Protein AF-A0A2W5P473-F1 (afdb_monomer)

InterPro domains:
  IPR004089 Methyl-accepting chemotaxis protein (MCP) signalling domain [PF00015] (181-238)
  IPR004089 Methyl-accepting chemotaxis protein (MCP) signalling domain [PS50111] (116-238)
  IPR004090 Chemotaxis methyl-accepting receptor [PR00260] (140-169)
  IPR004090 Chemotaxis methyl-accepting receptor [PR00260] (217-238)

Radius of gyration: 78.52 Å; Cα contacts (8 Å, |Δi|>4): 50; chains: 1; bounding box: 141×40×212 Å

Mean predicted aligned error: 13.11 Å

Solvent-accessible surface area (backbone atoms only — not comparable to full-atom values): 12765 Å² total; per-residue (Å²): 108,69,66,59,52,50,51,46,52,46,24,60,76,76,36,72,91,48,63,67,36,58,54,51,47,49,53,51,41,53,57,30,55,77,65,71,47,53,69,68,60,56,48,50,52,50,54,52,53,48,54,53,51,50,53,52,51,62,72,76,44,62,93,83,43,86,59,49,66,58,53,52,52,50,52,53,53,51,51,52,50,52,48,52,51,48,51,53,54,45,49,52,54,52,53,50,52,54,47,55,52,49,52,49,50,52,50,54,49,51,55,51,49,52,53,52,52,51,51,53,50,53,51,52,52,51,52,51,52,51,52,53,51,50,52,52,51,52,53,52,49,53,55,51,51,52,52,50,52,53,50,50,53,53,50,55,50,53,52,50,52,50,51,52,50,51,55,51,51,52,51,53,51,53,51,51,49,54,50,50,52,52,50,51,52,51,52,53,51,50,51,50,52,51,51,52,50,52,53,52,53,49,53,50,51,54,51,50,52,51,49,50,52,50,53,49,50,49,50,51,50,50,50,51,47,51,51,50,50,50,53,51,54,54,59,73,75,104

pLDDT: mean 93.17, std 6.76, range [51.75, 98.06]

Structure (mmCIF, N/CA/C/O backbone):
data_AF-A0A2W5P473-F1
#
_entry.id   AF-A0A2W5P473-F1
#
loop_
_atom_site.group_PDB
_atom_site.id
_atom_site.type_symbol
_atom_site.label_atom_id
_atom_site.label_alt_id
_atom_site.label_comp_id
_atom_site.label_asym_id
_atom_site.label_entity_id
_atom_site.label_seq_id
_atom_site.pdbx_PDB_ins_code
_atom_site.Cartn_x
_atom_site.Cartn_y
_atom_site.Cartn_z
_atom_site.occupancy
_atom_site.B_iso_or_equiv
_atom_site.auth_seq_id
_atom_site.auth_comp_id
_atom_site.auth_asym_id
_atom_site.auth_atom_id
_atom_site.pdbx_PDB_model_num
ATOM 1 N N . MET A 1 1 ? 41.819 -14.587 -42.302 1.00 61.75 1 MET A N 1
ATOM 2 C CA . MET A 1 1 ? 42.101 -13.140 -42.127 1.00 61.75 1 MET A CA 1
ATOM 3 C C . MET A 1 1 ? 42.709 -12.553 -43.395 1.00 61.75 1 MET A C 1
ATOM 5 O O . MET A 1 1 ? 42.075 -11.695 -43.986 1.00 61.75 1 MET A O 1
ATOM 9 N N . ILE A 1 2 ? 43.862 -13.052 -43.861 1.00 77.56 2 ILE A N 1
ATOM 10 C CA . ILE A 1 2 ? 44.524 -12.546 -45.081 1.00 77.56 2 ILE A CA 1
ATOM 11 C C . ILE A 1 2 ? 43.678 -12.779 -46.345 1.00 77.56 2 ILE A C 1
ATOM 13 O O . ILE A 1 2 ? 43.462 -11.839 -47.097 1.00 77.56 2 ILE A O 1
ATOM 17 N N . GLU A 1 3 ? 43.116 -13.977 -46.537 1.00 78.94 3 GLU A N 1
ATOM 18 C CA . GLU A 1 3 ? 42.250 -14.283 -47.696 1.00 78.94 3 GLU A CA 1
ATOM 19 C C . GLU A 1 3 ? 40.983 -13.419 -47.754 1.00 78.94 3 GLU A C 1
ATOM 21 O O . GLU A 1 3 ? 40.579 -12.972 -48.822 1.00 78.94 3 GLU A O 1
ATOM 26 N N . LEU A 1 4 ? 40.386 -13.120 -46.595 1.00 80.88 4 LEU A N 1
ATOM 27 C CA . LEU A 1 4 ? 39.204 -12.261 -46.505 1.00 80.88 4 LEU A CA 1
ATOM 28 C C . LEU A 1 4 ? 39.538 -10.813 -46.898 1.00 80.88 4 LEU A C 1
ATOM 30 O O . LEU A 1 4 ? 38.763 -10.166 -47.594 1.00 80.88 4 LEU A O 1
ATOM 34 N N . GLY A 1 5 ? 40.711 -10.323 -46.480 1.00 83.50 5 GLY A N 1
ATOM 35 C CA . GLY A 1 5 ? 41.227 -9.017 -46.889 1.00 83.50 5 GLY A CA 1
ATOM 36 C C . GLY A 1 5 ? 41.585 -8.966 -48.376 1.00 83.50 5 GLY A C 1
ATOM 37 O O . GLY A 1 5 ? 41.269 -7.986 -49.040 1.00 83.50 5 GLY A O 1
ATOM 38 N N . ALA A 1 6 ? 42.176 -10.031 -48.922 1.00 86.75 6 ALA A N 1
ATOM 39 C CA . ALA A 1 6 ? 42.477 -10.131 -50.349 1.00 86.75 6 ALA A CA 1
ATOM 40 C C . ALA A 1 6 ? 41.197 -10.109 -51.198 1.00 86.75 6 ALA A C 1
ATOM 42 O O . ALA A 1 6 ? 41.098 -9.305 -52.119 1.00 86.75 6 ALA A O 1
ATOM 43 N N . SER A 1 7 ? 40.186 -10.901 -50.826 1.00 89.19 7 SER A N 1
ATOM 44 C CA . SER A 1 7 ? 38.880 -10.905 -51.495 1.00 89.19 7 SER A CA 1
ATOM 45 C C . SER A 1 7 ? 38.154 -9.561 -51.363 1.00 89.19 7 SER A C 1
ATOM 47 O O . SER A 1 7 ? 37.520 -9.100 -52.310 1.00 89.19 7 SER A O 1
ATOM 49 N N . PHE A 1 8 ? 38.268 -8.881 -50.217 1.00 90.06 8 PHE A N 1
ATOM 50 C CA . PHE A 1 8 ? 37.737 -7.526 -50.063 1.00 90.06 8 PHE A CA 1
ATOM 51 C C . PHE A 1 8 ? 38.382 -6.547 -51.049 1.00 90.06 8 PHE A C 1
ATOM 53 O O . PHE A 1 8 ? 37.669 -5.820 -51.735 1.00 90.06 8 PHE A O 1
ATOM 60 N N . LEU A 1 9 ? 39.716 -6.545 -51.143 1.00 90.38 9 LEU A N 1
ATOM 61 C CA . LEU A 1 9 ? 40.460 -5.665 -52.046 1.00 90.38 9 LEU A CA 1
ATOM 62 C C . LEU A 1 9 ? 40.198 -5.998 -53.523 1.00 90.38 9 LEU A C 1
ATOM 64 O O . LEU A 1 9 ? 40.058 -5.089 -54.337 1.00 90.38 9 LEU A O 1
ATOM 68 N N . GLU A 1 10 ? 40.077 -7.279 -53.867 1.00 91.06 10 GLU A N 1
ATOM 69 C CA . GLU A 1 10 ? 39.690 -7.735 -55.204 1.00 91.06 10 GLU A CA 1
ATOM 70 C C . GLU A 1 10 ? 38.303 -7.206 -55.582 1.00 91.06 10 GLU A C 1
ATOM 72 O O . GLU A 1 10 ? 38.144 -6.546 -56.610 1.00 91.06 10 GLU A O 1
ATOM 77 N N . ASN A 1 11 ? 37.315 -7.387 -54.705 1.00 90.81 11 ASN A N 1
ATOM 78 C CA . ASN A 1 11 ? 35.968 -6.872 -54.930 1.00 90.81 11 ASN A CA 1
ATOM 79 C C . ASN A 1 11 ? 35.944 -5.341 -55.025 1.00 90.81 11 ASN A C 1
ATOM 81 O O . ASN A 1 11 ? 35.277 -4.777 -55.893 1.00 90.81 11 ASN A O 1
ATOM 85 N N . ARG A 1 12 ? 36.722 -4.677 -54.166 1.00 90.50 12 ARG A N 1
ATOM 86 C CA . ARG A 1 12 ? 36.864 -3.224 -54.119 1.00 90.50 12 ARG A CA 1
ATOM 87 C C . ARG A 1 12 ? 37.409 -2.646 -55.426 1.00 90.50 12 ARG A C 1
ATOM 89 O O . ARG A 1 12 ? 36.915 -1.616 -55.864 1.00 90.50 12 ARG A O 1
ATOM 96 N N . PHE A 1 13 ? 38.419 -3.262 -56.039 1.00 91.12 13 PHE A N 1
ATOM 97 C CA . PHE A 1 13 ? 39.086 -2.686 -57.215 1.00 91.12 13 PHE A CA 1
ATOM 98 C C . PHE A 1 13 ? 38.632 -3.274 -58.555 1.00 91.12 13 PHE A C 1
ATOM 100 O O . PHE A 1 13 ? 38.707 -2.573 -59.564 1.00 91.12 13 PHE A O 1
ATOM 107 N N . LEU A 1 14 ? 38.161 -4.523 -58.586 1.00 89.88 14 LEU A N 1
ATOM 108 C CA . LEU A 1 14 ? 37.838 -5.243 -59.825 1.00 89.88 14 LEU A CA 1
ATOM 109 C C . LEU A 1 14 ? 36.334 -5.506 -60.007 1.00 89.88 14 LEU A C 1
ATOM 111 O O . LEU A 1 14 ? 35.874 -5.565 -61.147 1.00 89.88 14 LEU A O 1
ATOM 115 N N . HIS A 1 15 ? 35.551 -5.574 -58.922 1.00 88.56 15 HIS A N 1
ATOM 116 C CA . HIS A 1 15 ? 34.127 -5.956 -58.953 1.00 88.56 15 HIS A CA 1
ATOM 117 C C . HIS A 1 15 ? 33.191 -4.901 -58.337 1.00 88.56 15 HIS A C 1
ATOM 119 O O . HIS A 1 15 ? 32.208 -5.213 -57.669 1.00 88.56 15 HIS A O 1
ATOM 125 N N . THR A 1 16 ? 33.441 -3.620 -58.613 1.00 81.06 16 THR A N 1
ATOM 126 C CA . THR A 1 16 ? 32.701 -2.479 -58.027 1.00 81.06 16 THR A CA 1
ATOM 127 C C . THR A 1 16 ? 31.214 -2.397 -58.387 1.00 81.06 16 THR A C 1
ATOM 129 O O . THR A 1 16 ? 30.473 -1.632 -57.773 1.00 81.06 16 THR A O 1
ATOM 132 N N . ARG A 1 17 ? 30.756 -3.154 -59.392 1.00 81.81 17 ARG A N 1
ATOM 133 C CA . ARG A 1 17 ? 29.340 -3.208 -59.811 1.00 81.81 17 ARG A CA 1
ATOM 134 C C . ARG A 1 17 ? 28.557 -4.314 -59.103 1.00 81.81 17 ARG A C 1
ATOM 136 O O . ARG A 1 17 ? 27.335 -4.365 -59.230 1.00 81.81 17 ARG A O 1
ATOM 143 N N . GLU A 1 18 ? 29.250 -5.200 -58.399 1.00 87.44 18 GLU A N 1
ATOM 144 C CA . GLU A 1 18 ? 28.666 -6.333 -57.693 1.00 87.44 18 GLU A CA 1
ATOM 145 C C . GLU A 1 18 ? 28.376 -5.977 -56.230 1.00 87.44 18 GLU A C 1
ATOM 147 O O . GLU A 1 18 ? 28.965 -5.063 -55.652 1.00 87.44 18 GLU A O 1
ATOM 152 N N . ARG A 1 19 ? 27.454 -6.714 -55.598 1.00 89.88 19 ARG A N 1
ATOM 153 C CA . ARG A 1 19 ? 27.070 -6.463 -54.197 1.00 89.88 19 ARG A CA 1
ATOM 154 C C . ARG A 1 19 ? 28.104 -6.950 -53.186 1.00 89.88 19 ARG A C 1
ATOM 156 O O . ARG A 1 19 ? 28.108 -6.460 -52.062 1.00 89.88 19 ARG A O 1
ATOM 163 N N . ALA A 1 20 ? 28.993 -7.860 -53.585 1.00 90.75 20 ALA A N 1
ATOM 164 C CA . ALA A 1 20 ? 29.941 -8.524 -52.692 1.00 90.75 20 ALA A CA 1
ATOM 165 C C . ALA A 1 20 ? 30.822 -7.538 -51.904 1.00 90.75 20 ALA A C 1
ATOM 167 O O . ALA A 1 20 ? 31.096 -7.762 -50.724 1.00 90.75 20 ALA A O 1
ATOM 168 N N . TRP A 1 21 ? 31.221 -6.425 -52.531 1.00 91.31 21 TRP A N 1
ATOM 169 C CA . TRP A 1 21 ? 31.982 -5.368 -51.865 1.00 91.31 21 TRP A CA 1
ATOM 170 C C . TRP A 1 21 ? 31.160 -4.671 -50.770 1.00 91.31 21 TRP A C 1
ATOM 172 O O . TRP A 1 21 ? 31.610 -4.578 -49.629 1.00 91.31 21 TRP A O 1
ATOM 182 N N . ILE A 1 22 ? 29.926 -4.263 -51.081 1.00 91.94 22 ILE A N 1
ATOM 183 C CA . ILE A 1 22 ? 29.019 -3.593 -50.134 1.00 91.94 22 ILE A CA 1
ATOM 184 C C . ILE A 1 22 ? 28.656 -4.527 -48.973 1.00 91.94 22 ILE A C 1
ATOM 186 O O . ILE A 1 22 ? 28.711 -4.118 -47.818 1.00 91.94 22 ILE A O 1
ATOM 190 N N . GLU A 1 23 ? 28.362 -5.796 -49.253 1.00 93.31 23 GLU A N 1
ATOM 191 C CA . GLU A 1 23 ? 28.068 -6.804 -48.225 1.00 93.31 23 GLU A CA 1
ATOM 192 C C . GLU A 1 23 ? 29.273 -7.064 -47.306 1.00 93.31 23 GLU A C 1
ATOM 194 O O . GLU A 1 23 ? 29.120 -7.367 -46.122 1.00 93.31 23 GLU A O 1
ATOM 199 N N . ALA A 1 24 ? 30.500 -6.948 -47.822 1.00 91.62 24 ALA A N 1
ATOM 200 C CA . ALA A 1 24 ? 31.698 -7.051 -46.997 1.00 91.62 24 ALA A CA 1
ATOM 201 C C . ALA A 1 24 ? 31.882 -5.821 -46.089 1.00 91.62 24 ALA A C 1
ATOM 203 O O . ALA A 1 24 ? 32.276 -5.986 -44.928 1.00 91.62 24 ALA A O 1
ATOM 204 N N . ILE A 1 25 ? 31.545 -4.619 -46.574 1.00 93.81 25 ILE A N 1
ATOM 205 C CA . ILE A 1 25 ? 31.484 -3.403 -45.746 1.00 93.81 25 ILE A CA 1
ATOM 206 C C . ILE A 1 25 ? 30.419 -3.577 -44.660 1.00 93.81 25 ILE A C 1
ATOM 208 O O . ILE A 1 25 ? 30.716 -3.371 -43.486 1.00 93.81 25 ILE A O 1
ATOM 212 N N . GLU A 1 26 ? 29.218 -4.041 -45.015 1.00 95.19 26 GLU A N 1
ATOM 213 C CA . GLU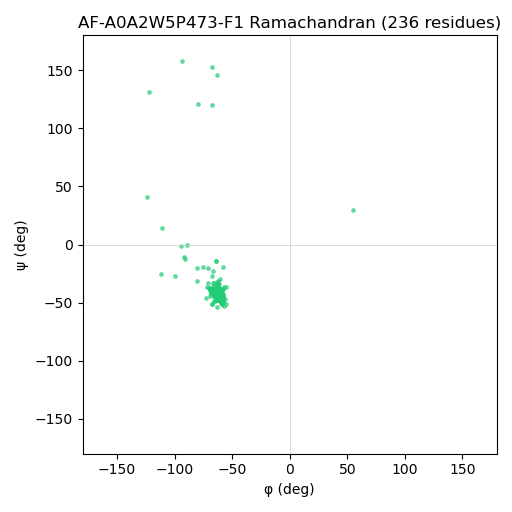 A 1 26 ? 28.127 -4.303 -44.071 1.00 95.19 26 GLU A CA 1
ATOM 214 C C . GLU A 1 26 ? 28.556 -5.263 -42.957 1.00 95.19 26 GLU A C 1
ATOM 216 O O . GLU A 1 26 ? 28.426 -4.928 -41.781 1.00 95.19 26 GLU A O 1
ATOM 221 N N . ARG A 1 27 ? 29.145 -6.420 -43.296 1.00 94.19 27 ARG A N 1
ATOM 222 C CA . ARG A 1 27 ? 29.650 -7.382 -42.297 1.00 94.19 27 ARG A CA 1
ATOM 223 C C . ARG A 1 27 ? 30.701 -6.767 -41.374 1.00 94.19 27 ARG A C 1
ATOM 225 O O . ARG A 1 27 ? 30.722 -7.060 -40.176 1.00 94.19 27 ARG A O 1
ATOM 232 N N . SER A 1 28 ? 31.569 -5.919 -41.920 1.00 92.69 28 SER A N 1
ATOM 233 C CA . SER A 1 28 ? 32.626 -5.245 -41.160 1.00 92.69 28 SER A CA 1
ATOM 234 C C . SER A 1 28 ? 32.044 -4.205 -40.204 1.00 92.69 28 SER A C 1
ATOM 236 O O . SER A 1 28 ? 32.404 -4.187 -39.027 1.00 92.69 28 SER A O 1
ATOM 238 N N . VAL A 1 29 ? 31.090 -3.398 -40.677 1.00 96.62 29 VAL A N 1
ATOM 239 C CA . VAL A 1 29 ? 30.348 -2.426 -39.866 1.00 96.62 29 VAL A CA 1
ATOM 240 C C . VAL A 1 29 ? 29.542 -3.131 -38.778 1.00 96.62 29 VAL A C 1
ATOM 242 O O . VAL A 1 29 ? 29.630 -2.732 -37.622 1.00 96.62 29 VAL A O 1
ATOM 245 N N . ALA A 1 30 ? 28.826 -4.207 -39.105 1.00 95.56 30 ALA A N 1
ATOM 246 C CA . ALA A 1 30 ? 28.050 -4.988 -38.146 1.00 95.56 30 ALA A CA 1
ATOM 247 C C . ALA A 1 30 ? 28.941 -5.576 -37.042 1.00 95.56 30 ALA A C 1
ATOM 249 O O . ALA A 1 30 ? 28.637 -5.440 -35.856 1.00 95.56 30 ALA A O 1
ATOM 250 N N . SER A 1 31 ? 30.083 -6.176 -37.406 1.00 95.06 31 SER A N 1
ATOM 251 C CA . SER A 1 31 ? 31.033 -6.698 -36.418 1.00 95.06 31 SER A CA 1
ATOM 252 C C . SER A 1 31 ? 31.681 -5.596 -35.582 1.00 95.06 31 SER A C 1
ATOM 254 O O . SER A 1 31 ? 32.033 -5.863 -34.434 1.00 95.06 31 SER A O 1
ATOM 256 N N . ALA A 1 32 ? 31.918 -4.415 -36.151 1.00 95.44 32 ALA A N 1
ATOM 257 C CA . ALA A 1 32 ? 32.498 -3.286 -35.438 1.00 95.44 32 ALA A CA 1
ATOM 258 C C . ALA A 1 32 ? 31.495 -2.676 -34.458 1.00 95.44 32 ALA A C 1
ATOM 260 O O . ALA A 1 32 ? 31.827 -2.494 -33.290 1.00 95.44 32 ALA A O 1
ATOM 261 N N . TYR A 1 33 ? 30.257 -2.465 -34.904 1.00 96.38 33 TYR A N 1
ATOM 262 C CA . TYR A 1 33 ? 29.157 -1.993 -34.073 1.00 96.38 33 TYR A CA 1
ATOM 263 C C . TYR A 1 33 ? 28.907 -2.938 -32.891 1.00 96.38 33 TYR A C 1
ATOM 265 O O . TYR A 1 33 ? 28.841 -2.492 -31.753 1.00 96.38 33 TYR A O 1
ATOM 273 N N . ALA A 1 34 ? 28.884 -4.255 -33.128 1.00 95.69 34 ALA A N 1
ATOM 274 C CA . ALA A 1 34 ? 28.726 -5.261 -32.072 1.00 95.69 34 ALA A CA 1
ATOM 275 C C . ALA A 1 34 ? 29.881 -5.303 -31.048 1.00 95.69 34 ALA A C 1
ATOM 277 O O . ALA A 1 34 ? 29.748 -5.939 -30.007 1.00 95.69 34 ALA A O 1
ATOM 278 N N . LYS A 1 35 ? 31.022 -4.673 -31.354 1.00 96.62 35 LYS A N 1
ATOM 279 C CA . LYS A 1 35 ? 32.206 -4.577 -30.484 1.00 96.62 35 LYS A CA 1
ATOM 280 C C . LYS A 1 35 ? 32.436 -3.154 -29.963 1.00 96.62 35 LYS A C 1
ATOM 282 O O . LYS A 1 35 ? 33.539 -2.863 -29.507 1.00 96.62 35 LYS A O 1
ATOM 287 N N . ASP A 1 36 ? 31.445 -2.270 -30.097 1.00 96.00 36 ASP A N 1
ATOM 288 C CA . ASP A 1 36 ? 31.525 -0.854 -29.715 1.00 96.00 36 ASP A CA 1
ATOM 289 C C . ASP A 1 36 ? 32.702 -0.101 -30.363 1.00 96.00 36 ASP A C 1
ATOM 291 O O . ASP A 1 36 ? 33.253 0.856 -29.814 1.00 96.00 36 ASP A O 1
ATOM 295 N N . ILE A 1 37 ? 33.109 -0.529 -31.560 1.00 96.44 37 ILE A N 1
ATOM 296 C CA . ILE A 1 37 ? 34.164 0.136 -32.320 1.00 96.44 37 ILE A CA 1
ATOM 297 C C . ILE A 1 37 ? 33.553 1.365 -33.006 1.00 96.44 37 ILE A C 1
ATOM 299 O O . ILE A 1 37 ? 32.647 1.213 -33.828 1.00 96.44 37 ILE A O 1
ATOM 303 N N . PRO A 1 38 ? 34.054 2.585 -32.733 1.00 96.19 38 PRO A N 1
ATOM 304 C CA . PRO A 1 38 ? 33.472 3.801 -33.281 1.00 96.19 38 PRO A CA 1
ATOM 305 C C . PRO A 1 38 ? 33.668 3.886 -34.803 1.00 96.19 38 PRO A C 1
ATOM 307 O O . PRO A 1 38 ? 34.680 3.409 -35.327 1.00 96.19 38 PRO A O 1
ATOM 310 N N . PRO A 1 39 ? 32.782 4.591 -35.532 1.00 95.38 39 PRO A N 1
ATOM 311 C CA . PRO A 1 39 ? 32.872 4.706 -36.989 1.00 95.38 39 PRO A CA 1
ATOM 312 C C . PRO A 1 39 ? 34.186 5.363 -37.433 1.00 95.38 39 PRO A C 1
ATOM 314 O O . PRO A 1 39 ? 34.737 5.017 -38.473 1.00 95.38 39 PRO A O 1
ATOM 317 N N . MET A 1 40 ? 34.756 6.244 -36.605 1.00 96.19 40 MET A N 1
ATOM 318 C CA . MET A 1 40 ? 36.065 6.852 -36.864 1.00 96.19 40 MET A CA 1
ATOM 319 C C . MET A 1 40 ? 37.209 5.830 -36.911 1.00 96.19 40 MET A C 1
ATOM 321 O O . MET A 1 40 ? 38.158 6.018 -37.669 1.00 96.19 40 MET A O 1
ATOM 325 N N . ALA A 1 41 ? 37.128 4.728 -36.159 1.00 96.38 41 ALA A N 1
ATOM 326 C CA . ALA A 1 41 ? 38.126 3.665 -36.241 1.00 96.38 41 ALA A CA 1
ATOM 327 C C . ALA A 1 41 ? 38.030 2.908 -37.576 1.00 96.38 41 ALA A C 1
ATOM 329 O O . ALA A 1 41 ? 39.058 2.599 -38.176 1.00 96.38 41 ALA A O 1
ATOM 330 N N . LEU A 1 42 ? 36.812 2.685 -38.086 1.00 95.25 42 LEU A N 1
ATOM 331 C CA . LEU A 1 42 ? 36.592 2.108 -39.416 1.00 95.25 42 LEU A CA 1
ATOM 332 C C . LEU A 1 42 ? 37.144 3.019 -40.522 1.00 95.25 42 LEU A C 1
ATOM 334 O O . LEU A 1 42 ? 37.910 2.563 -41.367 1.00 95.25 42 LEU A O 1
ATOM 338 N N . LEU A 1 43 ? 36.841 4.319 -40.468 1.00 96.31 43 LEU A N 1
ATOM 339 C CA . LEU A 1 43 ? 37.349 5.305 -41.431 1.00 96.31 43 LEU A CA 1
ATOM 340 C C . LEU A 1 43 ? 38.881 5.428 -41.407 1.00 96.31 43 LEU A C 1
ATOM 342 O O . LEU A 1 43 ? 39.511 5.627 -42.448 1.00 96.31 43 LEU A O 1
ATOM 346 N N . SER A 1 44 ? 39.498 5.270 -40.233 1.00 96.25 44 SER A N 1
ATOM 347 C CA . SER A 1 44 ? 40.957 5.229 -40.093 1.00 96.25 44 SER A CA 1
ATOM 348 C C . SER A 1 44 ? 41.564 4.012 -40.802 1.00 96.25 44 SER A C 1
ATOM 350 O O . SER A 1 44 ? 42.568 4.141 -41.505 1.00 96.25 44 SER A O 1
ATOM 352 N N . MET A 1 45 ? 40.925 2.840 -40.694 1.00 92.94 45 MET A N 1
ATOM 353 C CA . MET A 1 45 ? 41.357 1.637 -41.418 1.00 92.94 45 MET A CA 1
ATOM 354 C C . MET A 1 45 ? 41.225 1.801 -42.935 1.00 92.94 45 MET A C 1
ATOM 356 O O . MET A 1 45 ? 42.152 1.437 -43.660 1.00 92.94 45 MET A O 1
ATOM 360 N N . ILE A 1 46 ? 40.130 2.406 -43.408 1.00 94.25 46 ILE A N 1
ATOM 361 C CA . ILE A 1 46 ? 39.940 2.739 -44.830 1.00 94.25 46 ILE A CA 1
ATOM 362 C C . ILE A 1 46 ? 41.070 3.662 -45.301 1.00 94.25 46 ILE A C 1
ATOM 364 O O . ILE A 1 46 ? 41.796 3.325 -46.232 1.00 94.25 46 ILE A O 1
ATOM 368 N N . SER A 1 47 ? 41.328 4.751 -44.571 1.00 95.25 47 SER A N 1
ATOM 369 C CA . SER A 1 47 ? 42.411 5.698 -44.884 1.00 95.25 47 SER A CA 1
ATOM 370 C C . SER A 1 47 ? 43.795 5.031 -44.938 1.00 95.25 47 SER A C 1
ATOM 372 O O . SER A 1 47 ? 44.640 5.392 -45.762 1.00 95.25 47 SER A O 1
ATOM 374 N N . ALA A 1 48 ? 44.055 4.051 -44.064 1.00 94.50 48 ALA A N 1
ATOM 375 C CA . ALA A 1 48 ? 45.295 3.278 -44.081 1.00 94.50 48 ALA A CA 1
ATOM 376 C C . ALA A 1 48 ? 45.387 2.363 -45.316 1.00 94.50 48 ALA A C 1
ATOM 378 O O . ALA A 1 48 ? 46.440 2.312 -45.958 1.00 94.50 48 ALA A O 1
ATOM 379 N N . SER A 1 49 ? 44.287 1.694 -45.676 1.00 92.88 49 SER A N 1
ATOM 380 C CA . SER A 1 49 ? 44.182 0.890 -46.900 1.00 92.88 49 SER A CA 1
ATOM 381 C C . SER A 1 49 ? 44.397 1.741 -48.154 1.00 92.88 49 SER A C 1
ATOM 383 O O . SER A 1 49 ? 45.090 1.321 -49.078 1.00 92.88 49 SER A O 1
ATOM 385 N N . ASP A 1 50 ? 43.854 2.956 -48.180 1.00 94.69 50 ASP A N 1
ATOM 386 C CA . ASP A 1 50 ? 43.939 3.860 -49.331 1.00 94.69 50 ASP A CA 1
ATOM 387 C C . ASP A 1 50 ? 45.349 4.381 -49.543 1.00 94.69 50 ASP A C 1
ATOM 389 O O . ASP A 1 50 ? 45.833 4.441 -50.673 1.00 94.69 50 ASP A O 1
ATOM 393 N N . ARG A 1 51 ? 46.049 4.695 -48.448 1.00 95.56 51 ARG A N 1
ATOM 394 C CA . ARG A 1 51 ? 47.467 5.055 -48.498 1.00 95.56 51 ARG A CA 1
ATOM 395 C C . ARG A 1 51 ? 48.301 3.921 -49.090 1.00 95.56 51 ARG A C 1
ATOM 397 O O . ARG A 1 51 ? 49.187 4.178 -49.901 1.00 95.56 51 ARG A O 1
ATOM 404 N N . ALA A 1 52 ? 48.022 2.677 -48.700 1.00 94.81 52 ALA A N 1
ATOM 405 C CA . ALA A 1 52 ? 48.706 1.516 -49.259 1.00 94.81 52 ALA A CA 1
ATOM 406 C C . ALA A 1 52 ? 48.400 1.350 -50.758 1.00 94.81 52 ALA A C 1
ATOM 408 O O . ALA A 1 52 ? 49.325 1.172 -51.549 1.00 94.81 52 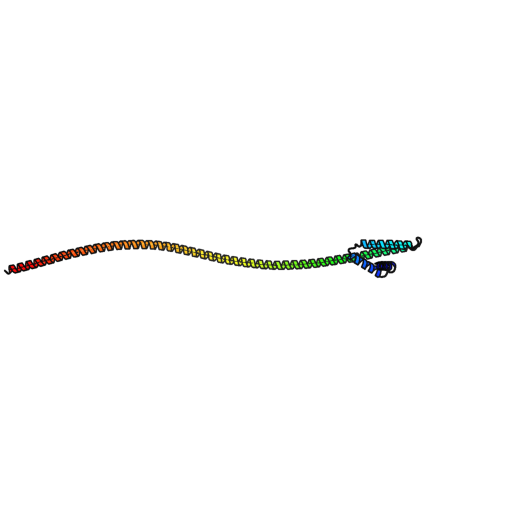ALA A O 1
ATOM 409 N N . ALA A 1 53 ? 47.135 1.489 -51.160 1.00 94.00 53 ALA A N 1
ATOM 410 C CA . ALA A 1 53 ? 46.723 1.414 -52.561 1.00 94.00 53 ALA A CA 1
ATOM 411 C C . ALA A 1 53 ? 47.362 2.517 -53.424 1.00 94.00 53 ALA A C 1
ATOM 413 O O . ALA A 1 53 ? 47.862 2.234 -54.512 1.00 94.00 53 ALA A O 1
ATOM 414 N N . LEU A 1 54 ? 47.421 3.757 -52.924 1.00 95.31 54 LEU A N 1
ATOM 415 C CA . LEU A 1 54 ? 48.063 4.877 -53.614 1.00 95.31 54 LEU A CA 1
ATOM 416 C C . LEU A 1 54 ? 49.567 4.641 -53.802 1.00 95.31 54 LEU A C 1
ATOM 418 O O . LEU A 1 54 ? 50.092 4.900 -54.882 1.00 95.31 54 LEU A O 1
ATOM 422 N N . ASN A 1 55 ? 50.253 4.110 -52.784 1.00 95.88 55 ASN A N 1
ATOM 423 C CA . ASN A 1 55 ? 51.672 3.765 -52.888 1.00 95.88 55 ASN A CA 1
ATOM 424 C C . ASN A 1 55 ? 51.924 2.709 -53.976 1.00 95.88 55 ASN A C 1
ATOM 426 O O . ASN A 1 55 ? 52.870 2.845 -54.749 1.00 95.88 55 ASN A O 1
ATOM 430 N N . VAL A 1 56 ? 51.069 1.683 -54.063 1.00 94.56 56 VAL A N 1
ATOM 431 C CA . VAL A 1 56 ? 51.151 0.654 -55.115 1.00 94.56 56 VAL A CA 1
ATOM 432 C C . VAL A 1 56 ? 50.893 1.262 -56.494 1.00 94.56 56 VAL A C 1
ATOM 434 O O . VAL A 1 56 ? 51.659 1.011 -57.424 1.00 94.56 56 VAL A O 1
ATOM 437 N N . LEU A 1 57 ? 49.869 2.112 -56.622 1.00 94.00 57 LEU A N 1
ATOM 438 C CA . LEU A 1 57 ? 49.549 2.808 -57.869 1.00 94.00 57 LEU A CA 1
ATOM 439 C C . LEU A 1 57 ? 50.724 3.672 -58.353 1.00 94.00 57 LEU A C 1
ATOM 441 O O . LEU A 1 57 ? 51.109 3.595 -59.517 1.00 94.00 57 LEU A O 1
ATOM 445 N N . MET A 1 58 ? 51.322 4.458 -57.453 1.00 93.56 58 MET A N 1
ATOM 446 C CA . MET A 1 58 ? 52.460 5.327 -57.763 1.00 93.56 58 MET A CA 1
ATOM 447 C C . MET A 1 58 ? 53.744 4.566 -58.111 1.00 93.56 58 MET A C 1
ATOM 449 O O . MET A 1 58 ? 54.592 5.108 -58.814 1.00 93.56 58 MET A O 1
ATOM 453 N N . ALA A 1 59 ? 53.914 3.344 -57.604 1.00 95.06 59 ALA A N 1
ATOM 454 C CA . ALA A 1 59 ? 55.047 2.492 -57.953 1.00 95.06 59 ALA A CA 1
ATOM 455 C C . ALA A 1 59 ? 54.851 1.779 -59.303 1.00 95.06 59 ALA A C 1
ATOM 457 O O . ALA A 1 59 ? 55.828 1.507 -59.996 1.00 95.06 59 ALA A O 1
ATOM 458 N N . GLY A 1 60 ? 53.602 1.464 -59.666 1.00 92.50 60 GLY A N 1
ATOM 459 C CA . GLY A 1 60 ? 53.263 0.701 -60.871 1.00 92.50 60 GLY A CA 1
ATOM 460 C C . GLY A 1 60 ? 53.003 1.531 -62.132 1.00 92.50 60 GLY A C 1
ATOM 461 O O . GLY A 1 60 ? 52.938 0.961 -63.219 1.00 92.50 60 GLY A O 1
ATOM 462 N N . VAL A 1 61 ? 52.844 2.852 -62.011 1.00 93.56 61 VAL A N 1
ATOM 463 C CA . VAL A 1 61 ? 52.525 3.756 -63.129 1.00 93.56 61 VAL A CA 1
ATOM 464 C C . VAL A 1 61 ? 53.605 4.832 -63.249 1.00 93.56 61 VAL A C 1
ATOM 466 O O . VAL A 1 61 ? 53.976 5.462 -62.259 1.00 93.56 61 VAL A O 1
ATOM 469 N N . ALA A 1 62 ? 54.117 5.047 -64.465 1.00 92.56 62 ALA A N 1
ATOM 470 C CA . ALA A 1 62 ? 55.131 6.067 -64.722 1.00 92.56 62 ALA A CA 1
ATOM 471 C C . ALA A 1 62 ? 54.584 7.477 -64.433 1.00 92.56 62 ALA A C 1
ATOM 473 O O . ALA A 1 62 ? 53.402 7.757 -64.631 1.00 92.56 62 ALA A O 1
ATOM 474 N N . ARG A 1 63 ? 55.442 8.379 -63.941 1.00 88.38 63 ARG A N 1
ATOM 475 C CA . ARG A 1 63 ? 55.017 9.724 -63.501 1.00 88.38 63 ARG A CA 1
ATOM 476 C C . ARG A 1 63 ? 54.515 10.616 -64.638 1.00 88.38 63 ARG A C 1
ATOM 478 O O . ARG A 1 63 ? 53.797 11.573 -64.372 1.00 88.38 63 ARG A O 1
ATOM 485 N N . ASP A 1 64 ? 54.923 10.318 -65.861 1.00 92.19 64 ASP A N 1
ATOM 486 C CA . ASP A 1 64 ? 54.553 10.985 -67.106 1.00 92.19 64 ASP A CA 1
ATOM 487 C C . ASP A 1 64 ? 53.368 10.312 -67.824 1.00 92.19 64 ASP A C 1
ATOM 489 O O . ASP A 1 64 ? 52.922 10.810 -68.855 1.00 92.19 64 ASP A O 1
ATOM 493 N N . ASP A 1 65 ? 52.819 9.216 -67.283 1.00 94.25 65 ASP A N 1
ATOM 494 C CA . ASP A 1 65 ? 51.645 8.550 -67.852 1.00 94.25 65 ASP A CA 1
ATOM 495 C C . ASP A 1 65 ? 50.402 9.447 -67.713 1.00 94.25 65 ASP A C 1
ATOM 497 O O . ASP A 1 65 ? 49.957 9.771 -66.607 1.00 94.25 65 ASP A O 1
ATOM 501 N N . GLU A 1 66 ? 49.791 9.806 -68.845 1.00 93.50 66 GLU A N 1
ATOM 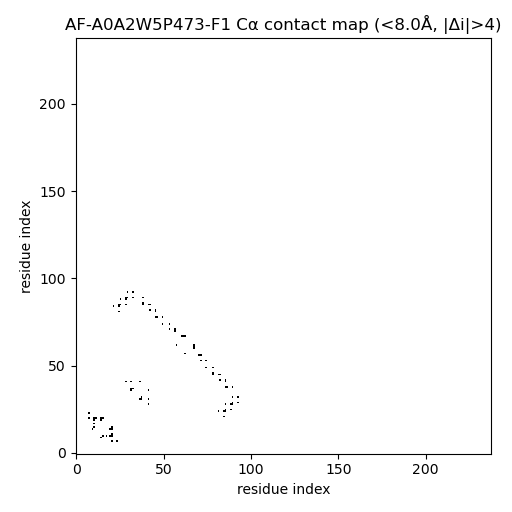502 C CA . GLU A 1 66 ? 48.584 10.641 -68.910 1.00 93.50 66 GLU A CA 1
ATOM 503 C C . GLU A 1 66 ? 47.390 10.051 -68.134 1.00 93.50 66 GLU A C 1
ATOM 505 O O . GLU A 1 66 ? 46.454 10.770 -67.774 1.00 93.50 66 GLU A O 1
ATOM 510 N N . ARG A 1 67 ? 47.401 8.743 -67.840 1.00 93.69 67 ARG A N 1
ATOM 511 C CA . ARG A 1 67 ? 46.349 8.070 -67.064 1.00 93.69 67 ARG A CA 1
ATOM 512 C C . ARG A 1 67 ? 46.499 8.267 -65.559 1.00 93.69 67 ARG A C 1
ATOM 514 O O . ARG A 1 67 ? 45.511 8.090 -64.845 1.00 93.69 67 ARG A O 1
ATOM 521 N N . LEU A 1 68 ? 47.685 8.628 -65.060 1.00 93.44 68 LEU A N 1
ATOM 522 C CA . LEU A 1 68 ? 47.968 8.715 -63.624 1.00 93.44 68 LEU A CA 1
ATOM 523 C C . LEU A 1 68 ? 46.997 9.652 -62.872 1.00 93.44 68 LEU A C 1
ATOM 525 O O . LEU A 1 68 ? 46.432 9.205 -61.870 1.00 93.44 68 LEU A O 1
ATOM 529 N N . PRO A 1 69 ? 46.690 10.879 -63.348 1.00 94.44 69 PRO A N 1
ATOM 530 C CA . PRO A 1 69 ? 45.718 11.749 -62.680 1.00 94.44 69 PRO A CA 1
ATOM 531 C C . PRO A 1 69 ? 44.322 11.121 -62.587 1.00 94.44 69 PRO A C 1
ATOM 533 O O . PRO A 1 69 ? 43.659 11.218 -61.555 1.00 94.44 69 PRO A O 1
ATOM 536 N N . ARG A 1 70 ? 43.886 10.421 -63.643 1.00 94.38 70 ARG A N 1
ATOM 537 C CA . ARG A 1 70 ? 42.577 9.755 -63.688 1.00 94.38 70 ARG A CA 1
ATOM 538 C C . ARG A 1 70 ? 42.509 8.555 -62.742 1.00 94.38 70 ARG A C 1
ATOM 540 O O . ARG A 1 70 ? 41.465 8.318 -62.136 1.00 94.38 70 ARG A O 1
ATOM 547 N N . LEU A 1 71 ? 43.597 7.800 -62.605 1.00 93.75 71 LEU A N 1
ATOM 548 C CA . LEU A 1 71 ? 43.671 6.667 -61.679 1.00 93.75 71 LEU A CA 1
ATOM 549 C C . LEU A 1 71 ? 43.653 7.134 -60.217 1.00 93.75 71 LEU A C 1
ATOM 551 O O . LEU A 1 71 ? 42.935 6.549 -59.408 1.00 93.75 71 LEU A O 1
ATOM 555 N N . VAL A 1 72 ? 44.370 8.217 -59.895 1.00 94.94 72 VAL A N 1
ATOM 556 C CA . VAL A 1 72 ? 44.340 8.834 -58.558 1.00 94.94 72 VAL A CA 1
ATOM 557 C C . VAL A 1 72 ? 42.942 9.366 -58.231 1.00 94.94 72 VAL A C 1
ATOM 559 O O . VAL A 1 72 ? 42.414 9.046 -57.169 1.00 94.94 72 VAL A O 1
ATOM 562 N N . ASP A 1 73 ? 42.306 10.100 -59.151 1.00 95.56 73 ASP A N 1
ATOM 563 C CA . ASP A 1 73 ? 40.922 10.575 -58.980 1.00 95.56 73 ASP A CA 1
ATOM 564 C C . ASP A 1 73 ? 39.944 9.407 -58.754 1.00 95.56 73 ASP A C 1
ATOM 566 O O . ASP A 1 73 ? 39.120 9.447 -57.840 1.00 95.56 73 ASP A O 1
ATOM 570 N N . THR A 1 74 ? 40.081 8.318 -59.518 1.00 93.50 74 THR A N 1
ATOM 571 C CA . THR A 1 74 ? 39.239 7.119 -59.362 1.00 93.50 74 THR A CA 1
ATOM 572 C C . THR A 1 74 ? 39.421 6.470 -57.986 1.00 93.50 74 THR A C 1
ATOM 574 O O . THR A 1 74 ? 38.432 6.120 -57.342 1.00 93.50 74 THR A O 1
ATOM 577 N N . LEU A 1 75 ? 40.663 6.348 -57.501 1.00 93.75 75 LEU A N 1
ATOM 578 C CA . LEU A 1 75 ? 40.962 5.811 -56.170 1.00 93.75 75 LEU A CA 1
ATOM 579 C C . LEU A 1 75 ? 40.355 6.683 -55.060 1.00 93.75 75 LEU A C 1
ATOM 581 O O . LEU A 1 75 ? 39.747 6.157 -54.127 1.00 93.75 75 LEU A O 1
ATOM 585 N N . MET A 1 76 ? 40.474 8.008 -55.176 1.00 94.06 76 MET A N 1
ATOM 586 C CA . MET A 1 76 ? 39.894 8.945 -54.208 1.00 94.06 76 MET A CA 1
ATOM 587 C C . MET A 1 76 ? 38.363 8.871 -54.184 1.00 94.06 76 MET A C 1
ATOM 589 O O . MET A 1 76 ? 37.769 8.863 -53.108 1.00 94.06 76 MET A O 1
ATOM 593 N N . ARG A 1 77 ? 37.710 8.753 -55.348 1.00 94.06 77 ARG A N 1
ATOM 594 C CA . ARG A 1 77 ? 36.249 8.569 -55.436 1.00 94.06 77 ARG A CA 1
ATOM 595 C C . ARG A 1 77 ? 35.792 7.258 -54.806 1.00 94.06 77 ARG A C 1
ATOM 597 O O . ARG A 1 77 ? 34.779 7.237 -54.113 1.00 94.06 77 ARG A O 1
ATOM 604 N N . LEU A 1 78 ? 36.534 6.176 -55.033 1.00 91.81 78 LEU A N 1
ATOM 605 C CA . LEU A 1 78 ? 36.229 4.870 -54.453 1.00 91.81 78 LEU A CA 1
ATOM 606 C C . LEU A 1 78 ? 36.376 4.879 -52.923 1.00 91.81 78 LEU A C 1
ATOM 608 O O . LEU A 1 78 ? 35.531 4.326 -52.228 1.00 91.81 78 LEU A O 1
ATOM 612 N N . SER A 1 79 ? 37.416 5.539 -52.405 1.00 93.19 79 SER A N 1
ATOM 613 C CA . SER A 1 79 ? 37.613 5.777 -50.968 1.00 93.19 79 SER A CA 1
ATOM 614 C C . SER A 1 79 ? 36.459 6.572 -50.350 1.00 93.19 79 SER A C 1
ATOM 616 O O . SER A 1 79 ? 35.890 6.153 -49.342 1.00 93.19 79 SER A O 1
ATOM 618 N N . ALA A 1 80 ? 36.058 7.677 -50.989 1.00 94.44 80 ALA A N 1
ATOM 619 C CA . ALA A 1 80 ? 34.938 8.490 -50.524 1.00 94.44 80 ALA A CA 1
ATOM 620 C C . ALA A 1 80 ? 33.636 7.675 -50.457 1.00 94.44 80 ALA A C 1
ATOM 622 O O . ALA A 1 80 ? 32.948 7.705 -49.438 1.00 94.44 80 ALA A O 1
ATOM 623 N N . LEU A 1 81 ? 33.348 6.884 -51.496 1.00 93.25 81 LEU A N 1
ATOM 624 C CA . LEU A 1 81 ? 32.176 6.010 -51.536 1.00 93.25 81 LEU A CA 1
ATOM 625 C C . LEU A 1 81 ? 32.207 4.946 -50.427 1.00 93.25 81 LEU A C 1
ATOM 627 O O . LEU A 1 81 ? 31.197 4.715 -49.768 1.00 93.25 81 LEU A O 1
ATOM 631 N N . GLU A 1 82 ? 33.357 4.313 -50.190 1.00 94.12 82 GLU A N 1
ATOM 632 C CA . GLU A 1 82 ? 33.514 3.340 -49.103 1.00 94.12 82 GLU A CA 1
ATOM 633 C C . GLU A 1 82 ? 33.257 3.971 -47.732 1.00 94.12 82 GLU A C 1
ATOM 635 O O . GLU A 1 82 ? 32.558 3.390 -46.896 1.00 94.12 82 GLU A O 1
ATOM 640 N N . GLY A 1 83 ? 33.783 5.180 -47.515 1.00 95.88 83 GLY A N 1
ATOM 641 C CA . GLY A 1 83 ? 33.551 5.957 -46.303 1.00 95.88 83 GLY A CA 1
ATOM 642 C C . GLY A 1 83 ? 32.075 6.309 -46.109 1.00 95.88 83 GLY A C 1
ATOM 643 O O . GLY A 1 83 ? 31.535 6.091 -45.023 1.00 95.88 83 GLY A O 1
ATOM 644 N N . GLU A 1 84 ? 31.402 6.786 -47.160 1.00 96.25 84 GLU A N 1
ATOM 645 C CA . GLU A 1 84 ? 29.967 7.098 -47.133 1.00 96.25 84 GLU A CA 1
ATOM 646 C C . GLU A 1 84 ? 29.119 5.865 -46.806 1.00 96.25 84 GLU A C 1
ATOM 648 O O . GLU A 1 84 ? 28.284 5.923 -45.901 1.00 96.25 84 GLU A O 1
ATOM 653 N N . ILE A 1 85 ? 29.364 4.731 -47.473 1.00 94.44 85 ILE A N 1
ATOM 654 C CA . ILE A 1 85 ? 28.650 3.471 -47.218 1.00 94.44 85 ILE A CA 1
ATOM 655 C C . ILE A 1 85 ? 28.879 3.010 -45.775 1.00 94.44 85 ILE A C 1
ATOM 657 O O . ILE A 1 85 ? 27.928 2.663 -45.074 1.00 94.44 85 ILE A O 1
ATOM 661 N N . THR A 1 86 ? 30.128 3.050 -45.306 1.00 96.31 86 THR A N 1
ATOM 662 C CA . THR A 1 86 ? 30.497 2.647 -43.942 1.00 96.31 86 THR A CA 1
ATOM 663 C C . THR A 1 86 ? 29.737 3.464 -42.897 1.00 96.31 86 THR A C 1
ATOM 665 O O . THR A 1 86 ? 29.140 2.900 -41.977 1.00 96.31 86 THR A O 1
ATOM 668 N N . VAL A 1 87 ? 29.718 4.792 -43.045 1.00 97.06 87 VAL A N 1
ATOM 669 C CA . VAL A 1 87 ? 29.021 5.693 -42.116 1.00 97.06 87 VAL A CA 1
ATOM 670 C C . VAL A 1 87 ? 27.506 5.520 -42.207 1.00 97.06 87 VAL A C 1
ATOM 672 O O . VAL A 1 87 ? 26.844 5.478 -41.169 1.00 97.06 87 VAL A O 1
ATOM 675 N N . ALA A 1 88 ? 26.951 5.378 -43.412 1.00 96.69 88 ALA A N 1
ATOM 676 C CA . ALA A 1 88 ? 25.517 5.197 -43.615 1.00 96.69 88 ALA A CA 1
ATOM 677 C C . ALA A 1 88 ? 25.006 3.908 -42.953 1.00 96.69 88 ALA A C 1
ATOM 679 O O . ALA A 1 88 ? 24.029 3.950 -42.204 1.00 96.69 88 ALA A O 1
ATOM 680 N N . ILE A 1 89 ? 25.694 2.779 -43.156 1.00 96.00 89 ILE A N 1
ATOM 681 C CA . ILE A 1 89 ? 25.330 1.504 -42.523 1.00 96.00 89 ILE A CA 1
ATOM 682 C C . ILE A 1 89 ? 25.453 1.619 -40.998 1.00 96.00 89 ILE A C 1
ATOM 684 O O . ILE A 1 89 ? 24.537 1.225 -40.275 1.00 96.00 89 ILE A O 1
ATOM 688 N N . TYR A 1 90 ? 26.537 2.217 -40.490 1.00 97.00 90 TYR A N 1
ATOM 689 C CA . TYR A 1 90 ? 26.733 2.385 -39.047 1.00 97.00 90 TYR A CA 1
ATOM 690 C C . TYR A 1 90 ? 25.614 3.229 -38.415 1.00 97.00 90 TYR A C 1
ATOM 692 O O . TYR A 1 90 ? 25.104 2.900 -37.342 1.00 97.00 90 TYR A O 1
ATOM 700 N N . ALA A 1 91 ? 25.195 4.303 -39.089 1.00 96.50 91 ALA A N 1
ATOM 701 C CA . ALA A 1 91 ? 24.098 5.154 -38.643 1.00 96.50 91 ALA A CA 1
ATOM 702 C C . ALA A 1 91 ? 22.766 4.390 -38.564 1.00 96.50 91 ALA A C 1
ATOM 704 O O . ALA A 1 91 ? 22.030 4.563 -37.592 1.00 96.50 91 ALA A O 1
ATOM 705 N N . VAL A 1 92 ? 22.479 3.507 -39.530 1.00 96.19 92 VAL A N 1
ATOM 706 C CA . VAL A 1 92 ? 21.283 2.646 -39.509 1.00 96.19 92 VAL A CA 1
ATOM 707 C C . VAL A 1 92 ? 21.307 1.695 -38.310 1.00 96.19 92 VAL A C 1
ATOM 709 O O . VAL A 1 92 ? 20.312 1.620 -37.587 1.00 96.19 92 VAL A O 1
ATOM 712 N N . TYR A 1 93 ? 22.435 1.029 -38.041 1.00 94.94 93 TYR A N 1
ATOM 713 C CA . TYR A 1 93 ? 22.580 0.169 -36.857 1.00 94.94 93 TYR A CA 1
ATOM 714 C C . TYR A 1 93 ? 22.360 0.944 -35.555 1.00 94.94 93 TYR A C 1
ATOM 716 O O . TYR A 1 93 ? 21.597 0.506 -34.692 1.00 94.94 93 TYR A O 1
ATOM 724 N N . SER A 1 94 ? 22.977 2.121 -35.439 1.00 94.81 94 SER A N 1
ATOM 725 C CA . SER A 1 94 ? 22.836 2.987 -34.268 1.00 94.81 94 SER A CA 1
ATOM 726 C C . SER A 1 94 ? 21.386 3.425 -34.042 1.00 94.81 94 SER A C 1
ATOM 728 O O . SER A 1 94 ? 20.855 3.287 -32.939 1.00 94.81 94 SER A O 1
ATOM 730 N N . ALA A 1 95 ? 20.710 3.886 -35.098 1.00 95.88 95 ALA A N 1
ATOM 731 C CA . ALA A 1 95 ? 19.319 4.318 -35.030 1.00 95.88 95 ALA A CA 1
ATOM 732 C C . ALA A 1 95 ? 18.371 3.162 -34.679 1.00 95.88 95 ALA A C 1
ATOM 734 O O . ALA A 1 95 ? 17.483 3.332 -33.843 1.00 95.88 95 ALA A O 1
ATOM 735 N N . HIS A 1 96 ? 18.575 1.985 -35.277 1.00 95.31 96 HIS A N 1
ATOM 736 C CA . HIS A 1 96 ? 17.769 0.801 -34.994 1.00 95.31 96 HIS A CA 1
ATOM 737 C C . HIS A 1 96 ? 17.937 0.334 -33.543 1.00 95.31 96 HIS A C 1
ATOM 739 O O . HIS A 1 96 ? 16.948 0.116 -32.849 1.00 95.31 96 HIS A O 1
ATOM 745 N N . SER A 1 97 ? 19.175 0.255 -33.050 1.00 94.19 97 SER A N 1
ATOM 746 C CA . SER A 1 97 ? 19.463 -0.100 -31.656 1.00 94.19 97 SER A CA 1
ATOM 747 C C . SER A 1 97 ? 18.832 0.889 -30.670 1.00 94.19 97 SER A C 1
ATOM 749 O O . SER A 1 97 ? 18.149 0.487 -29.727 1.00 94.19 97 SER A O 1
ATOM 751 N N . ALA A 1 98 ? 18.967 2.195 -30.932 1.00 93.75 98 ALA A N 1
ATOM 752 C CA . ALA A 1 98 ? 18.352 3.237 -30.113 1.00 93.75 98 ALA A CA 1
ATOM 753 C C . ALA A 1 98 ? 16.815 3.175 -30.137 1.00 93.75 98 ALA A C 1
ATOM 755 O O . ALA A 1 98 ? 16.167 3.464 -29.130 1.00 93.75 98 ALA A O 1
ATOM 756 N N . GLN A 1 99 ? 16.212 2.804 -31.268 1.00 95.81 99 GLN A N 1
ATOM 757 C CA . GLN A 1 99 ? 14.768 2.604 -31.362 1.00 95.81 99 GLN A CA 1
ATOM 758 C C . GLN A 1 99 ? 14.320 1.397 -30.535 1.00 95.81 99 GLN A C 1
ATOM 760 O O . GLN A 1 99 ? 13.472 1.551 -29.662 1.00 95.81 99 GLN A O 1
ATOM 765 N N . THR A 1 100 ? 14.952 0.239 -30.721 1.00 96.38 100 THR A N 1
ATOM 766 C CA . THR A 1 100 ? 14.643 -0.985 -29.971 1.00 96.38 100 THR A CA 1
ATOM 767 C C . THR A 1 100 ? 14.816 -0.793 -28.462 1.00 96.38 100 THR A C 1
ATOM 769 O O . THR A 1 100 ? 13.993 -1.257 -27.674 1.00 96.38 100 THR A O 1
ATOM 772 N N . ALA A 1 101 ? 15.851 -0.062 -28.035 1.00 95.19 101 ALA A N 1
ATOM 773 C CA . ALA A 1 101 ? 16.054 0.274 -26.629 1.00 95.19 101 ALA A CA 1
ATOM 774 C C . ALA A 1 101 ? 14.925 1.157 -26.071 1.00 95.19 101 ALA A C 1
ATOM 776 O O . ALA A 1 101 ? 14.439 0.901 -24.968 1.00 95.19 101 ALA A O 1
ATOM 777 N N . ARG A 1 102 ? 14.482 2.170 -26.832 1.00 96.50 102 ARG A N 1
ATOM 778 C CA . ARG A 1 102 ? 13.349 3.028 -26.450 1.00 96.50 102 ARG A CA 1
ATOM 779 C C . ARG A 1 102 ? 12.044 2.246 -26.377 1.00 96.50 102 ARG A C 1
ATOM 781 O O . ARG A 1 102 ? 11.313 2.411 -25.406 1.00 96.50 102 ARG A O 1
ATOM 788 N N . ASP A 1 103 ? 11.783 1.378 -27.348 1.00 97.19 103 ASP A N 1
ATOM 789 C CA . ASP A 1 103 ? 10.573 0.557 -27.375 1.00 97.19 103 ASP A CA 1
ATOM 790 C C . ASP A 1 103 ? 10.544 -0.406 -26.185 1.00 97.19 103 ASP A C 1
ATOM 792 O O . ASP A 1 103 ? 9.534 -0.486 -25.488 1.00 97.19 103 ASP A O 1
ATOM 796 N N . ARG A 1 104 ? 11.672 -1.056 -25.869 1.00 96.69 104 ARG A N 1
ATOM 797 C CA . ARG A 1 104 ? 11.793 -1.907 -24.676 1.00 96.69 104 ARG A CA 1
ATOM 798 C C . ARG A 1 104 ? 11.500 -1.134 -23.391 1.00 96.69 104 ARG A C 1
ATOM 800 O O . ARG A 1 104 ? 10.683 -1.580 -22.593 1.00 96.69 104 ARG A O 1
ATOM 807 N N . LEU A 1 105 ? 12.120 0.033 -23.209 1.00 96.69 105 LEU A N 1
ATOM 808 C CA . LEU A 1 105 ? 11.879 0.873 -22.031 1.00 96.69 105 LEU A CA 1
ATOM 809 C C . LEU A 1 105 ? 10.423 1.346 -21.949 1.00 96.69 105 LEU A C 1
ATOM 811 O O . LEU A 1 105 ? 9.860 1.393 -20.861 1.00 96.69 105 LEU A O 1
ATOM 815 N N . ALA A 1 106 ? 9.792 1.667 -23.081 1.00 97.00 106 ALA A N 1
ATOM 816 C CA . ALA A 1 106 ? 8.387 2.058 -23.120 1.00 97.00 106 ALA A CA 1
ATOM 817 C C . ALA A 1 106 ? 7.448 0.900 -22.737 1.00 97.00 106 ALA A C 1
ATOM 819 O O . ALA A 1 106 ? 6.458 1.129 -22.039 1.00 97.00 106 ALA A O 1
ATOM 820 N N . LEU A 1 107 ? 7.754 -0.333 -23.166 1.00 97.12 107 LEU A N 1
ATOM 821 C CA . LEU A 1 107 ? 7.029 -1.536 -22.746 1.00 97.12 107 LEU A CA 1
ATOM 822 C C . LEU A 1 107 ? 7.176 -1.756 -21.233 1.00 97.12 107 LEU A C 1
ATOM 824 O O . LEU A 1 107 ? 6.169 -1.812 -20.535 1.00 97.12 107 LEU A O 1
ATOM 828 N N . GLU A 1 108 ? 8.412 -1.792 -20.728 1.00 97.12 108 GLU A N 1
ATOM 829 C CA . GLU A 1 108 ? 8.711 -1.989 -19.301 1.00 97.12 108 GLU A CA 1
ATOM 830 C C . GLU A 1 108 ? 8.044 -0.920 -18.424 1.00 97.12 108 GLU A C 1
ATOM 832 O O . GLU A 1 108 ? 7.450 -1.230 -17.393 1.00 97.12 108 GLU A O 1
ATOM 837 N N . PHE A 1 109 ? 8.085 0.341 -18.858 1.00 96.38 109 PHE A N 1
ATOM 838 C CA . PHE A 1 109 ? 7.447 1.449 -18.157 1.00 96.38 109 PHE A CA 1
ATOM 839 C C . PHE A 1 109 ? 5.923 1.308 -18.110 1.00 96.38 109 PHE A C 1
ATOM 841 O O . PHE A 1 109 ? 5.323 1.473 -17.048 1.00 96.38 109 PHE A O 1
ATOM 848 N N . ARG A 1 110 ? 5.281 0.994 -19.243 1.00 96.62 110 ARG A N 1
ATOM 849 C CA . ARG A 1 110 ? 3.823 0.824 -19.299 1.00 96.62 110 ARG A CA 1
ATOM 850 C C . ARG A 1 110 ? 3.371 -0.341 -18.425 1.00 96.62 110 ARG A C 1
ATOM 852 O O . ARG A 1 110 ? 2.398 -0.192 -17.689 1.00 96.62 110 ARG A O 1
ATOM 859 N N . ASP A 1 111 ? 4.072 -1.465 -18.496 1.00 97.00 111 ASP A N 1
ATOM 860 C CA . ASP A 1 111 ? 3.716 -2.664 -17.744 1.00 97.00 111 ASP A CA 1
ATOM 861 C C . ASP A 1 111 ? 3.941 -2.435 -16.235 1.00 97.00 111 ASP A C 1
ATOM 863 O O . ASP A 1 111 ? 3.090 -2.789 -15.418 1.00 97.00 111 ASP A O 1
ATOM 867 N N . GLY A 1 112 ? 5.013 -1.724 -15.860 1.00 97.56 112 GLY A N 1
ATOM 868 C CA . GLY A 1 112 ? 5.267 -1.302 -14.479 1.00 97.56 112 GLY A CA 1
ATOM 869 C C . GLY A 1 112 ? 4.215 -0.331 -13.926 1.00 97.56 112 GLY A C 1
ATOM 870 O O . GLY A 1 112 ? 3.767 -0.488 -12.787 1.00 97.56 112 GLY A O 1
ATOM 871 N N . ILE A 1 113 ? 3.761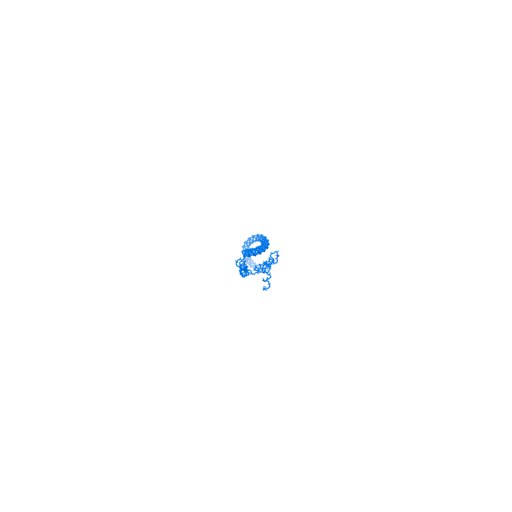 0.641 -14.729 1.00 97.44 113 ILE A N 1
ATOM 872 C CA . ILE A 1 113 ? 2.655 1.531 -14.343 1.00 97.44 113 ILE A CA 1
ATOM 873 C C . ILE A 1 113 ? 1.361 0.743 -14.170 1.00 97.44 113 ILE A C 1
ATOM 875 O O . ILE A 1 113 ? 0.673 0.942 -13.170 1.00 97.44 113 ILE A O 1
ATOM 879 N N . ALA A 1 114 ? 1.025 -0.142 -15.112 1.00 96.69 114 ALA A N 1
ATOM 880 C CA . ALA A 1 114 ? -0.196 -0.938 -15.039 1.00 96.69 114 ALA A CA 1
ATOM 881 C C . ALA A 1 114 ? -0.237 -1.774 -13.751 1.00 96.69 114 ALA A C 1
ATOM 883 O O . ALA A 1 114 ? -1.218 -1.698 -13.011 1.00 96.69 114 ALA A O 1
ATOM 884 N N . ALA A 1 115 ? 0.859 -2.469 -13.430 1.00 97.56 115 ALA A N 1
ATOM 885 C CA . ALA A 1 115 ? 0.984 -3.241 -12.197 1.00 97.56 115 ALA A CA 1
ATOM 886 C C . ALA A 1 115 ? 0.840 -2.364 -10.938 1.00 97.56 115 ALA A C 1
ATOM 888 O O . ALA A 1 115 ? 0.083 -2.701 -10.028 1.00 97.56 115 ALA A O 1
ATOM 889 N N . THR A 1 116 ? 1.505 -1.204 -10.906 1.00 97.62 116 THR A N 1
ATOM 890 C CA . THR A 1 116 ? 1.441 -0.273 -9.764 1.00 97.62 116 THR A CA 1
ATOM 891 C C . THR A 1 116 ? 0.026 0.279 -9.553 1.00 97.62 116 THR A C 1
ATOM 893 O O . THR A 1 116 ? -0.451 0.381 -8.421 1.00 97.62 116 THR A O 1
ATOM 896 N N . VAL A 1 117 ? -0.674 0.632 -10.636 1.00 97.81 117 VAL A N 1
ATOM 897 C CA . VAL A 1 117 ? -2.058 1.132 -10.581 1.00 97.81 117 VAL A CA 1
ATOM 898 C C . VAL A 1 117 ? -3.017 0.040 -10.108 1.00 97.81 117 VAL A C 1
ATOM 900 O O . VAL A 1 117 ? -3.899 0.318 -9.291 1.00 97.81 117 VAL A O 1
ATOM 903 N N . GLU A 1 118 ? -2.848 -1.194 -10.581 1.00 97.56 118 GLU A N 1
ATOM 904 C CA . GLU A 1 118 ? -3.665 -2.335 -10.163 1.00 97.56 118 GLU A CA 1
ATOM 905 C C . GLU A 1 118 ? -3.472 -2.648 -8.672 1.00 97.56 118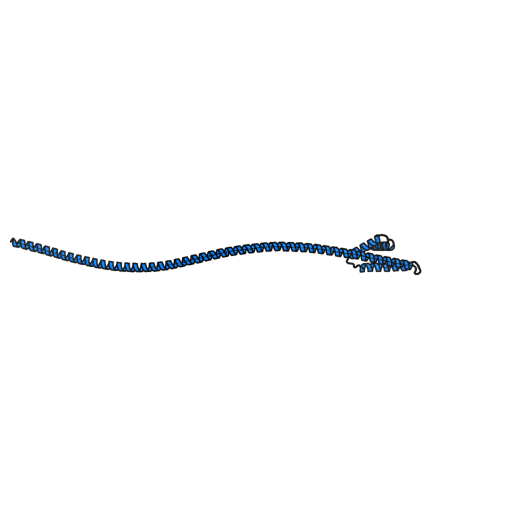 GLU A C 1
ATOM 907 O O . GLU A 1 118 ? -4.450 -2.781 -7.928 1.00 97.56 118 GLU A O 1
ATOM 912 N N . GLU A 1 119 ? -2.223 -2.666 -8.203 1.00 97.75 119 GLU A N 1
ATOM 913 C CA . GLU A 1 119 ? -1.888 -2.813 -6.786 1.00 97.75 119 GLU A CA 1
ATOM 914 C C . GLU A 1 119 ? -2.500 -1.701 -5.929 1.00 97.75 119 GLU A C 1
ATOM 916 O O . GLU A 1 119 ? -3.233 -1.991 -4.981 1.00 97.75 119 GLU A O 1
ATOM 921 N N . THR A 1 120 ? -2.297 -0.440 -6.312 1.00 97.62 120 THR A N 1
ATOM 922 C CA . THR A 1 120 ? -2.844 0.715 -5.583 1.00 97.62 120 THR A CA 1
ATOM 923 C C . THR A 1 120 ? -4.375 0.662 -5.525 1.00 97.62 120 THR A C 1
ATOM 925 O O . THR A 1 120 ? -4.990 0.974 -4.503 1.00 97.62 120 THR A O 1
ATOM 928 N N . THR A 1 121 ? -5.022 0.230 -6.610 1.00 97.81 121 THR A N 1
ATOM 929 C CA . THR A 1 121 ? -6.483 0.085 -6.671 1.00 97.81 121 THR A CA 1
ATOM 930 C C . THR A 1 121 ? -6.970 -0.998 -5.709 1.00 97.81 121 THR A C 1
ATOM 932 O O . THR A 1 121 ? -7.917 -0.773 -4.948 1.00 97.81 121 THR A O 1
ATOM 935 N N . ARG A 1 122 ? -6.298 -2.154 -5.688 1.00 97.69 122 ARG A N 1
ATOM 936 C CA . ARG A 1 122 ? -6.583 -3.263 -4.766 1.00 97.69 122 ARG A CA 1
ATOM 937 C C . ARG A 1 122 ? -6.409 -2.845 -3.305 1.00 97.69 122 ARG A C 1
ATOM 939 O O . ARG A 1 122 ? -7.290 -3.118 -2.486 1.00 97.69 122 ARG A O 1
ATOM 946 N N . GLU A 1 123 ? -5.325 -2.148 -2.975 1.00 97.88 123 GLU A N 1
ATOM 947 C CA . GLU A 1 123 ? -5.103 -1.595 -1.635 1.00 97.88 123 GLU A CA 1
ATOM 948 C C . GLU A 1 123 ? -6.190 -0.587 -1.248 1.00 97.88 123 GLU A C 1
ATOM 950 O O . GLU A 1 123 ? -6.749 -0.667 -0.152 1.00 97.88 123 GLU A O 1
ATOM 955 N N . GLY A 1 124 ? -6.581 0.293 -2.173 1.00 98.00 124 GLY A N 1
ATOM 956 C CA . GLY A 1 124 ? -7.676 1.240 -1.974 1.00 98.00 124 GLY A CA 1
ATOM 957 C C . GLY A 1 124 ? -9.023 0.562 -1.693 1.00 98.00 124 GLY A C 1
ATOM 958 O O . GLY A 1 124 ? -9.787 1.028 -0.845 1.00 98.00 124 GLY A O 1
ATOM 959 N N . HIS A 1 125 ? -9.331 -0.555 -2.360 1.00 97.62 125 HIS A N 1
ATOM 960 C CA . HIS A 1 125 ? -10.522 -1.356 -2.053 1.00 97.62 125 HIS A CA 1
ATOM 961 C C . HIS A 1 125 ? -10.454 -1.993 -0.660 1.00 97.62 125 HIS A C 1
ATOM 963 O O . HIS A 1 125 ? -11.434 -1.919 0.085 1.00 97.62 125 HIS A O 1
ATOM 969 N N . SER A 1 126 ? -9.304 -2.560 -0.289 1.00 97.50 126 SER A N 1
ATOM 970 C CA . SER A 1 126 ? -9.086 -3.144 1.040 1.00 97.50 126 SER A CA 1
ATOM 971 C C . SER A 1 126 ? -9.255 -2.101 2.149 1.00 97.50 126 SER A C 1
ATOM 973 O O . SER A 1 126 ? -10.012 -2.314 3.098 1.00 97.50 126 SER A O 1
ATOM 975 N N . LEU A 1 127 ? -8.648 -0.921 1.987 1.00 97.88 127 LEU A N 1
ATOM 976 C CA . LEU A 1 127 ? -8.754 0.174 2.949 1.00 97.88 127 LEU A CA 1
ATOM 977 C C . LEU A 1 127 ? -10.201 0.661 3.111 1.00 97.88 127 LEU A C 1
ATOM 979 O O . LEU A 1 127 ? -10.656 0.879 4.234 1.00 97.88 127 LEU A O 1
ATOM 983 N N . ARG A 1 128 ? -10.962 0.781 2.013 1.00 97.94 128 ARG A N 1
ATOM 984 C CA . ARG A 1 128 ? -12.396 1.126 2.080 1.00 97.94 128 ARG A CA 1
ATOM 985 C C . ARG A 1 128 ? -13.201 0.080 2.849 1.00 97.94 128 ARG A C 1
ATOM 987 O O . ARG A 1 128 ? -14.049 0.451 3.660 1.00 97.94 128 ARG A O 1
ATOM 994 N N . ALA A 1 129 ? -12.935 -1.206 2.623 1.00 97.75 129 ALA A N 1
ATOM 995 C CA . ALA A 1 129 ? -13.604 -2.283 3.347 1.00 97.75 129 ALA A CA 1
ATOM 996 C C . ALA A 1 129 ? -13.287 -2.230 4.852 1.00 97.75 129 ALA A C 1
ATOM 998 O O . ALA A 1 129 ? -14.202 -2.298 5.674 1.00 97.75 129 ALA A O 1
ATOM 999 N N . GLN A 1 130 ? -12.017 -2.019 5.215 1.00 97.75 130 GLN A N 1
ATOM 1000 C CA . GLN A 1 130 ? -11.593 -1.861 6.609 1.00 97.75 130 GLN A CA 1
ATOM 1001 C C . GLN A 1 130 ? -12.238 -0.641 7.275 1.00 97.75 130 GLN A C 1
ATOM 1003 O O . GLN A 1 130 ? -12.777 -0.760 8.374 1.00 97.75 130 GLN A O 1
ATOM 1008 N N . ALA A 1 131 ? -12.254 0.513 6.603 1.00 97.88 131 ALA A N 1
ATOM 1009 C CA . ALA A 1 131 ? -12.885 1.728 7.115 1.00 97.88 131 ALA A CA 1
ATOM 1010 C C . ALA A 1 131 ? -14.399 1.547 7.329 1.00 97.88 131 ALA A C 1
ATOM 1012 O O . ALA A 1 131 ? -14.941 1.963 8.356 1.00 97.88 131 ALA A O 1
ATOM 1013 N N . SER A 1 132 ? -15.083 0.873 6.398 1.00 97.94 132 SER A N 1
ATOM 1014 C CA . SER A 1 132 ? -16.503 0.529 6.541 1.00 97.94 132 SER A CA 1
ATOM 1015 C C . SER A 1 132 ? -16.743 -0.412 7.728 1.00 97.94 132 SER A C 1
ATOM 1017 O O . SER A 1 132 ? -17.664 -0.189 8.518 1.00 97.94 132 SER A O 1
ATOM 1019 N N . GLY A 1 133 ? -15.893 -1.431 7.896 1.00 98.06 133 GLY A N 1
ATOM 1020 C CA . GLY A 1 133 ? -15.932 -2.338 9.044 1.00 98.06 133 GLY A CA 1
ATOM 1021 C C . GLY A 1 133 ? -15.729 -1.601 10.369 1.00 98.06 133 GLY A C 1
ATOM 1022 O O . GLY A 1 133 ? -16.543 -1.740 11.280 1.00 98.06 133 GLY A O 1
ATOM 1023 N N . ALA A 1 134 ? -14.714 -0.740 10.453 1.00 97.62 134 ALA A N 1
ATOM 1024 C CA . ALA A 1 134 ? -14.440 0.080 11.631 1.00 97.62 134 ALA A CA 1
ATOM 1025 C C . ALA A 1 134 ? -15.613 1.013 11.975 1.00 97.62 134 ALA A C 1
ATOM 1027 O O . ALA A 1 134 ? -16.006 1.104 13.136 1.00 97.62 134 ALA A O 1
ATOM 1028 N N . SER A 1 135 ? -16.227 1.653 10.974 1.00 97.88 135 SER A N 1
ATOM 1029 C CA . SER A 1 135 ? -17.414 2.497 11.164 1.00 97.88 135 SER A CA 1
ATOM 1030 C C . SER A 1 135 ? -18.621 1.703 11.678 1.00 97.88 135 SER A C 1
ATOM 1032 O O . SER A 1 135 ? -19.356 2.170 12.553 1.00 97.88 135 SER A O 1
ATOM 1034 N N . SER A 1 136 ? -18.833 0.488 11.166 1.00 97.75 136 SER A N 1
ATOM 1035 C CA . SER A 1 136 ? -19.872 -0.418 11.669 1.00 97.75 136 SER A CA 1
ATOM 1036 C C . SER A 1 136 ? -19.620 -0.802 13.128 1.00 97.75 136 SER A C 1
ATOM 1038 O O . SER A 1 136 ? -20.518 -0.678 13.959 1.00 97.75 136 SER A O 1
ATOM 1040 N N . SER A 1 137 ? -18.391 -1.202 13.460 1.00 97.75 137 SER A N 1
ATOM 1041 C CA . SER A 1 137 ? -18.002 -1.555 14.828 1.00 97.75 137 SER A CA 1
ATOM 1042 C C . SER A 1 137 ? -18.154 -0.378 15.789 1.00 97.75 137 SER A C 1
ATOM 1044 O O . SER A 1 137 ? -18.709 -0.547 16.870 1.00 97.75 137 SER A O 1
ATOM 1046 N N . ALA A 1 138 ? -17.741 0.827 15.388 1.00 97.31 138 ALA A N 1
ATOM 1047 C CA . ALA A 1 138 ? -17.907 2.036 16.191 1.00 97.31 138 ALA A CA 1
ATOM 1048 C C . ALA A 1 138 ? -19.387 2.338 16.475 1.00 97.31 138 ALA A C 1
ATOM 1050 O O . ALA A 1 138 ? -19.748 2.620 17.616 1.00 97.31 138 ALA A O 1
ATOM 1051 N N . ARG A 1 139 ? -20.266 2.211 15.469 1.00 97.12 139 ARG A N 1
ATOM 1052 C CA . ARG A 1 139 ? -21.720 2.350 15.664 1.00 97.12 139 ARG A CA 1
ATOM 1053 C C . ARG A 1 139 ? -22.284 1.285 16.606 1.00 97.12 139 ARG A C 1
ATOM 1055 O O . ARG A 1 139 ? -23.089 1.616 17.471 1.00 97.12 139 ARG A O 1
ATOM 1062 N N . GLY A 1 140 ? -21.835 0.037 16.477 1.00 97.56 140 GLY A N 1
ATOM 1063 C CA . GLY A 1 140 ? -22.211 -1.045 17.390 1.00 97.56 140 GLY A CA 1
ATOM 1064 C C . GLY A 1 140 ? -21.780 -0.772 18.834 1.00 97.56 140 GLY A C 1
ATOM 1065 O O . GLY A 1 140 ? -22.578 -0.942 19.754 1.00 97.56 140 GLY A O 1
ATOM 1066 N N . MET A 1 141 ? -20.550 -0.285 19.034 1.00 97.19 141 MET A N 1
ATOM 1067 C CA . MET A 1 141 ? -20.055 0.106 20.356 1.00 97.19 141 MET A CA 1
ATOM 1068 C C . MET A 1 141 ? -20.876 1.243 20.956 1.00 97.19 141 MET A C 1
ATOM 1070 O O . MET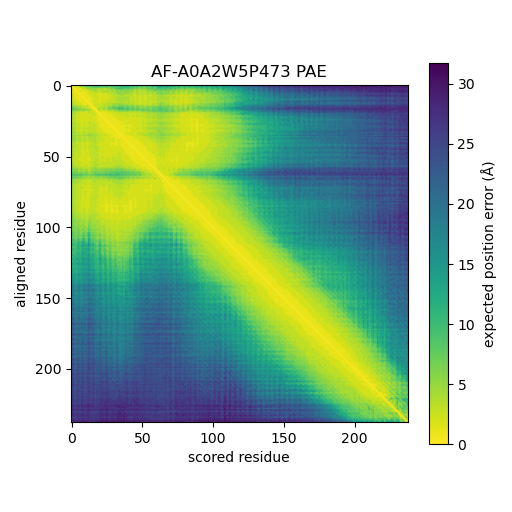 A 1 141 ? -21.279 1.128 22.105 1.00 97.19 141 MET A O 1
ATOM 1074 N N . LEU A 1 142 ? -21.188 2.293 20.187 1.00 97.06 142 LEU A N 1
ATOM 1075 C CA . LEU A 1 142 ? -22.033 3.393 20.664 1.00 97.06 142 LEU A CA 1
ATOM 1076 C C . LEU A 1 142 ? -23.407 2.896 21.131 1.00 97.06 142 LEU A C 1
ATOM 1078 O O . LEU A 1 142 ? -23.850 3.274 22.212 1.00 97.06 142 LEU A O 1
ATOM 1082 N N . GLY A 1 143 ? -24.042 1.998 20.370 1.00 96.56 143 GLY A N 1
ATOM 1083 C CA . GLY A 1 143 ? -25.306 1.376 20.774 1.00 96.56 143 GLY A CA 1
ATOM 1084 C C . GLY A 1 143 ? -25.186 0.610 22.094 1.00 96.56 143 GLY A C 1
ATOM 1085 O O . GLY A 1 143 ? -25.992 0.808 23.001 1.00 96.56 143 GLY A O 1
ATOM 1086 N N . LYS A 1 144 ? -24.131 -0.201 22.250 1.00 96.69 144 LYS A N 1
ATOM 1087 C CA . LYS A 1 144 ? -23.865 -0.927 23.501 1.00 96.69 144 LYS A CA 1
ATOM 1088 C C . LYS A 1 144 ? -23.558 -0.001 24.672 1.00 96.69 144 LYS A C 1
ATOM 1090 O O . LYS A 1 144 ? -24.025 -0.252 25.777 1.00 96.69 144 LYS A O 1
ATOM 1095 N N . THR A 1 145 ? -22.823 1.084 24.452 1.00 97.69 145 THR A N 1
ATOM 1096 C CA . THR A 1 145 ? -22.573 2.097 25.481 1.00 97.69 145 THR A CA 1
ATOM 1097 C C . THR A 1 145 ? -23.874 2.762 25.928 1.00 97.69 145 THR A C 1
ATOM 1099 O O . THR A 1 145 ? -24.062 2.946 27.127 1.00 97.69 145 THR A O 1
ATOM 1102 N N . SER A 1 146 ? -24.797 3.064 25.008 1.00 97.25 146 SER A N 1
ATOM 1103 C CA . SER A 1 146 ? -26.125 3.580 25.363 1.00 97.25 146 SER A CA 1
ATOM 1104 C C . SER A 1 146 ? -26.953 2.573 26.167 1.00 97.25 146 SER A C 1
ATOM 1106 O O . SER A 1 146 ? -27.569 2.964 27.155 1.00 97.25 146 SER A O 1
ATOM 1108 N N . GLU A 1 147 ? -26.937 1.285 25.805 1.00 97.69 147 GLU A N 1
ATOM 1109 C CA . GLU A 1 147 ? -27.592 0.227 26.596 1.00 97.69 147 GLU A CA 1
ATOM 1110 C C . GLU A 1 147 ? -27.020 0.151 28.021 1.00 97.69 147 GLU A C 1
ATOM 1112 O O . GLU A 1 147 ? -27.772 0.098 28.993 1.00 97.69 147 GLU A O 1
ATOM 1117 N N . VAL A 1 148 ? -25.691 0.189 28.157 1.00 98.00 148 VAL A N 1
ATOM 1118 C CA . VAL A 1 148 ? -25.012 0.166 29.462 1.00 98.00 148 VAL A CA 1
ATOM 1119 C C . VAL A 1 148 ? -25.349 1.408 30.286 1.00 98.00 148 VAL A C 1
ATOM 1121 O O . VAL A 1 148 ? -25.602 1.285 31.483 1.00 98.00 148 VAL A O 1
ATOM 1124 N N . ALA A 1 149 ? -25.388 2.590 29.669 1.00 97.69 149 ALA A N 1
ATOM 1125 C CA . ALA A 1 149 ? -25.772 3.824 30.349 1.00 97.69 149 ALA A CA 1
ATOM 1126 C C . ALA A 1 149 ? -27.211 3.745 30.884 1.00 97.69 149 ALA A C 1
ATOM 1128 O O . ALA A 1 149 ? -27.444 4.044 32.053 1.00 97.69 149 ALA A O 1
ATOM 1129 N N . ALA A 1 150 ? -28.153 3.255 30.071 1.00 97.56 150 ALA A N 1
ATOM 1130 C CA . ALA A 1 150 ? -29.539 3.061 30.493 1.00 97.56 150 ALA A CA 1
ATOM 1131 C C . ALA A 1 150 ? -29.658 2.047 31.646 1.00 97.56 150 ALA A C 1
ATOM 1133 O O . ALA A 1 150 ? -30.364 2.296 32.624 1.00 97.56 150 ALA A O 1
ATOM 1134 N N . ALA A 1 151 ? -28.928 0.929 31.577 1.00 97.38 151 ALA A N 1
ATOM 1135 C CA . ALA A 1 151 ? -28.893 -0.056 32.656 1.00 97.38 151 ALA A CA 1
ATOM 1136 C C . ALA A 1 151 ? -28.318 0.537 33.956 1.00 97.38 151 ALA A C 1
ATOM 1138 O O . ALA A 1 151 ? -28.865 0.310 35.035 1.00 97.38 151 ALA A O 1
ATOM 1139 N N . ALA A 1 152 ? -27.255 1.341 33.861 1.00 97.75 152 ALA A N 1
ATOM 1140 C CA . ALA A 1 152 ? -26.661 2.020 35.009 1.00 97.75 152 ALA A CA 1
ATOM 1141 C C . ALA A 1 152 ? -27.629 3.030 35.651 1.00 97.75 152 ALA A C 1
ATOM 1143 O O . ALA A 1 152 ? -27.732 3.081 36.879 1.00 97.75 152 ALA A O 1
ATOM 1144 N N . GLU A 1 153 ? -28.382 3.789 34.849 1.00 97.81 153 GLU A N 1
ATOM 1145 C CA . GLU A 1 153 ? -29.430 4.686 35.351 1.00 97.81 153 GLU A CA 1
ATOM 1146 C C . GLU A 1 153 ? -30.528 3.918 36.095 1.00 97.81 153 GLU A C 1
ATOM 1148 O O . GLU A 1 153 ? -30.905 4.304 37.205 1.00 97.81 153 GLU A O 1
ATOM 1153 N N . GLN A 1 154 ? -30.997 2.796 35.538 1.00 97.88 154 GLN A N 1
ATOM 1154 C CA . GLN A 1 154 ? -31.984 1.935 36.196 1.00 97.88 154 GLN A CA 1
ATOM 1155 C C . GLN A 1 154 ? -31.462 1.372 37.523 1.00 97.88 154 GLN A C 1
ATOM 1157 O O . GLN A 1 154 ? -32.168 1.421 38.532 1.00 97.88 154 GLN A O 1
ATOM 1162 N N . SER A 1 155 ? -30.212 0.898 37.564 1.00 97.88 155 SER A N 1
ATOM 1163 C CA . SER A 1 155 ? -29.581 0.448 38.809 1.00 97.88 155 SER A CA 1
ATOM 1164 C C . SER A 1 155 ? -29.486 1.569 39.847 1.00 97.88 155 SER A C 1
ATOM 1166 O O . SER A 1 155 ? -29.778 1.341 41.019 1.00 97.88 155 SER A O 1
ATOM 1168 N N . ALA A 1 156 ? -29.140 2.792 39.438 1.00 97.81 156 ALA A N 1
ATOM 1169 C CA . ALA A 1 156 ? -29.072 3.937 40.343 1.00 97.81 156 ALA A CA 1
ATOM 1170 C C . ALA A 1 156 ? -30.449 4.333 40.910 1.00 97.81 156 ALA A C 1
ATOM 1172 O O . ALA A 1 156 ? -30.541 4.808 42.043 1.00 97.81 156 ALA A O 1
ATOM 1173 N N . VAL A 1 157 ? -31.531 4.159 40.144 1.00 98.00 157 VAL A N 1
ATOM 1174 C CA . VAL A 1 157 ? -32.906 4.321 40.653 1.00 98.00 157 VAL A CA 1
ATOM 1175 C C . VAL A 1 157 ? -33.231 3.227 41.669 1.00 98.00 157 VAL A C 1
ATOM 1177 O O . VAL A 1 157 ? -33.588 3.550 42.798 1.00 98.00 157 VAL A O 1
ATOM 1180 N N . ALA A 1 158 ? -32.999 1.956 41.333 1.00 97.25 158 ALA A N 1
ATOM 1181 C CA . ALA A 1 158 ? -33.263 0.839 42.243 1.00 97.25 158 ALA A CA 1
ATOM 1182 C C . ALA A 1 158 ? -32.484 0.957 43.567 1.00 97.25 158 ALA A C 1
ATOM 1184 O O . ALA A 1 158 ? -33.017 0.672 44.639 1.00 97.25 158 ALA A O 1
ATOM 1185 N N . MET A 1 159 ? -31.235 1.432 43.519 1.00 97.12 159 MET A N 1
ATOM 1186 C CA . MET A 1 159 ? -30.447 1.703 44.724 1.00 97.12 159 MET A CA 1
ATOM 1187 C C . MET A 1 159 ? -31.031 2.833 45.579 1.00 97.12 159 MET A C 1
ATOM 1189 O O . MET A 1 159 ? -30.982 2.746 46.806 1.00 97.12 159 MET A O 1
ATOM 1193 N N . ARG A 1 160 ? -31.593 3.883 44.964 1.00 97.44 160 ARG A N 1
ATOM 1194 C CA . ARG A 1 160 ? -32.273 4.964 45.697 1.00 97.44 160 ARG A CA 1
ATOM 1195 C C . ARG A 1 160 ? -33.536 4.460 46.392 1.00 97.44 160 ARG A C 1
ATOM 1197 O O . ARG A 1 160 ? -33.740 4.783 47.562 1.00 97.44 160 ARG A O 1
ATOM 1204 N N . ASP A 1 161 ? -34.316 3.619 45.725 1.00 96.94 161 ASP A N 1
ATOM 1205 C CA . ASP A 1 161 ? -35.520 3.014 46.307 1.00 96.94 161 ASP A CA 1
ATOM 1206 C C . ASP A 1 161 ? -35.172 2.066 47.463 1.00 96.94 161 ASP A C 1
ATOM 1208 O O . ASP A 1 161 ? -35.796 2.110 48.528 1.00 96.94 161 ASP A O 1
ATOM 1212 N N . ALA A 1 162 ? -34.121 1.256 47.301 1.00 97.12 162 ALA A N 1
ATOM 1213 C CA . ALA A 1 162 ? -33.614 0.389 48.361 1.00 97.12 162 ALA A CA 1
ATOM 1214 C C . ALA A 1 162 ? -33.135 1.198 49.579 1.00 97.12 162 ALA A C 1
ATOM 1216 O O . ALA A 1 162 ? -33.465 0.854 50.714 1.00 97.12 162 ALA A O 1
ATOM 1217 N N . ALA A 1 163 ? -32.414 2.302 49.359 1.00 97.19 163 ALA A N 1
ATOM 1218 C CA . ALA A 1 163 ? -31.985 3.196 50.433 1.00 97.19 163 ALA A CA 1
ATOM 1219 C C . ALA A 1 163 ? -33.178 3.847 51.157 1.00 97.19 163 ALA A C 1
ATOM 1221 O O . ALA A 1 163 ? -33.186 3.921 52.385 1.00 97.19 163 ALA A O 1
ATOM 1222 N N . SER A 1 164 ? -34.210 4.269 50.417 1.00 96.94 164 SER A N 1
ATOM 1223 C CA . SER A 1 164 ? -35.446 4.807 50.999 1.00 96.94 164 SER A CA 1
ATOM 1224 C C . SER A 1 164 ? -36.182 3.761 51.842 1.00 96.94 164 SER A C 1
ATOM 1226 O O . SER A 1 164 ? -36.585 4.048 52.969 1.00 96.94 164 SER A O 1
ATOM 1228 N N . THR A 1 165 ? -36.276 2.528 51.342 1.00 97.25 165 THR A N 1
ATOM 1229 C CA . THR A 1 165 ? -36.879 1.401 52.067 1.00 97.25 165 THR A CA 1
ATOM 1230 C C . THR A 1 165 ? -36.108 1.093 53.348 1.00 97.25 165 THR A C 1
ATOM 1232 O O . THR A 1 165 ? -36.710 0.953 54.410 1.00 97.25 165 THR A O 1
ATOM 1235 N N . ALA A 1 166 ? -34.774 1.051 53.283 1.00 97.19 166 ALA A N 1
ATOM 1236 C CA . ALA A 1 166 ? -33.926 0.848 54.454 1.00 97.19 166 ALA A CA 1
ATOM 1237 C C . ALA A 1 166 ? -34.121 1.958 55.501 1.00 97.19 166 ALA A C 1
ATOM 1239 O O . ALA A 1 166 ? -34.253 1.662 56.686 1.00 97.19 166 ALA A O 1
ATOM 1240 N N . ALA A 1 167 ? -34.217 3.223 55.077 1.00 96.69 167 ALA A N 1
ATOM 1241 C CA . ALA A 1 167 ? -34.519 4.336 55.977 1.00 96.69 167 ALA A CA 1
ATOM 1242 C C . ALA A 1 167 ? -35.908 4.203 56.633 1.00 96.69 167 ALA A C 1
ATOM 1244 O O . ALA A 1 167 ? -36.057 4.496 57.818 1.00 96.69 167 ALA A O 1
ATOM 1245 N N . GLY A 1 168 ? -36.913 3.728 55.889 1.00 97.06 168 GLY A N 1
ATOM 1246 C CA . GLY A 1 168 ? -38.241 3.424 56.429 1.00 97.06 168 GLY A CA 1
ATOM 1247 C C . GLY A 1 168 ? -38.218 2.296 57.465 1.00 97.06 168 GLY A C 1
ATOM 1248 O O . GLY A 1 168 ? -38.829 2.424 58.523 1.00 97.06 168 GLY A O 1
ATOM 1249 N N . LEU A 1 169 ? -37.460 1.226 57.202 1.00 97.25 169 LEU A N 1
ATOM 1250 C CA . LEU A 1 169 ? -37.281 0.115 58.142 1.00 97.25 169 LEU A CA 1
ATOM 1251 C C . LEU A 1 169 ? -36.581 0.553 59.432 1.00 97.25 169 LEU A C 1
ATOM 1253 O O . LEU A 1 169 ? -36.976 0.109 60.505 1.00 97.25 169 LEU A O 1
ATOM 1257 N N . ILE A 1 170 ? -35.583 1.439 59.350 1.00 97.44 170 ILE A N 1
ATOM 1258 C CA . ILE A 1 170 ? -34.915 1.994 60.538 1.00 97.44 170 ILE A CA 1
ATOM 1259 C C . ILE A 1 170 ? -35.928 2.719 61.432 1.00 97.44 170 ILE A C 1
ATOM 1261 O O . ILE A 1 170 ? -35.970 2.442 62.627 1.00 97.44 170 ILE A O 1
ATOM 1265 N N . ARG A 1 171 ? -36.797 3.564 60.858 1.00 96.94 171 ARG A N 1
ATOM 1266 C CA . ARG A 1 171 ? -37.860 4.241 61.624 1.00 96.94 171 ARG A CA 1
ATOM 1267 C C . ARG A 1 171 ? -38.840 3.253 62.254 1.00 96.94 171 ARG A C 1
ATOM 1269 O O . ARG A 1 171 ? -39.140 3.368 63.431 1.00 96.94 171 ARG A O 1
ATOM 1276 N N . ALA A 1 172 ? -39.278 2.241 61.504 1.00 97.12 172 ALA A N 1
ATOM 1277 C CA . ALA A 1 172 ? -40.173 1.214 62.037 1.00 97.12 172 ALA A CA 1
ATOM 1278 C C . ALA A 1 172 ? -39.545 0.432 63.210 1.00 97.12 172 ALA A C 1
ATOM 1280 O O . ALA A 1 172 ? -40.245 0.038 64.140 1.00 97.12 172 ALA A O 1
ATOM 1281 N N . ILE A 1 173 ? -38.224 0.217 63.188 1.00 97.12 173 ILE A N 1
ATOM 1282 C CA . ILE A 1 173 ? -37.485 -0.398 64.301 1.00 97.12 173 ILE A CA 1
ATOM 1283 C C . ILE A 1 173 ? -37.421 0.542 65.514 1.00 97.12 173 ILE A C 1
ATOM 1285 O O . ILE A 1 173 ? -37.528 0.067 66.645 1.00 97.12 173 ILE A O 1
ATOM 1289 N N . GLU A 1 174 ? -37.242 1.848 65.303 1.00 97.31 174 GLU A N 1
ATOM 1290 C CA . GLU A 1 174 ? -37.277 2.854 66.375 1.00 97.31 174 GLU A CA 1
ATOM 1291 C C . GLU A 1 174 ? -38.661 2.914 67.040 1.00 97.31 174 GLU A C 1
ATOM 1293 O O . GLU A 1 174 ? -38.744 2.853 68.268 1.00 97.31 174 GLU A O 1
ATOM 1298 N N . ASP A 1 175 ? -39.737 2.920 66.248 1.00 96.75 175 ASP A N 1
ATOM 1299 C CA . ASP A 1 175 ? -41.118 2.894 66.745 1.00 96.75 175 ASP A CA 1
ATOM 1300 C C . ASP A 1 175 ? -41.401 1.606 67.538 1.00 96.75 175 ASP A C 1
ATOM 1302 O O . ASP A 1 175 ? -41.889 1.655 68.668 1.00 96.75 175 ASP A O 1
ATOM 1306 N N . ALA A 1 176 ? -41.014 0.444 66.998 1.00 96.00 176 ALA A N 1
ATOM 1307 C CA . ALA A 1 176 ? -41.175 -0.839 67.684 1.00 96.00 176 ALA A CA 1
ATOM 1308 C C . ALA A 1 176 ? -40.381 -0.904 68.999 1.00 96.00 176 ALA A C 1
ATOM 1310 O O . ALA A 1 176 ? -40.851 -1.483 69.979 1.00 96.00 176 ALA A O 1
ATOM 1311 N N . ARG A 1 177 ? -39.184 -0.301 69.055 1.00 97.31 177 ARG A N 1
ATOM 1312 C CA . ARG A 1 177 ? -38.424 -0.174 70.308 1.00 97.31 177 ARG A CA 1
ATOM 1313 C C . ARG A 1 177 ? -39.198 0.628 71.349 1.00 97.31 177 ARG A C 1
ATOM 1315 O O . ARG A 1 177 ? -39.292 0.172 72.487 1.00 97.31 177 ARG A O 1
ATOM 1322 N N . ALA A 1 178 ? -39.764 1.770 70.964 1.00 96.62 178 ALA A N 1
ATOM 1323 C CA . ALA A 1 178 ? -40.556 2.599 71.867 1.00 96.62 178 ALA A CA 1
ATOM 1324 C C . ALA A 1 178 ? -41.807 1.857 72.376 1.00 96.62 178 ALA A C 1
ATOM 1326 O O . ALA A 1 178 ? -42.101 1.889 73.570 1.00 96.62 178 ALA A O 1
ATOM 1327 N N . GLU A 1 179 ? -42.513 1.123 71.507 1.00 96.38 179 GLU A N 1
ATOM 1328 C CA . GLU A 1 179 ? -43.657 0.294 71.915 1.00 96.38 179 GLU A CA 1
ATOM 1329 C C . GLU A 1 179 ? -43.262 -0.805 72.911 1.00 96.38 179 GLU A C 1
ATOM 1331 O O . GLU A 1 179 ? -43.968 -1.035 73.897 1.00 96.38 179 GLU A O 1
ATOM 1336 N N . VAL A 1 180 ? -42.119 -1.464 72.694 1.00 97.44 180 VAL A N 1
ATOM 1337 C CA . VAL A 1 180 ? -41.596 -2.489 73.610 1.00 97.44 180 VAL A CA 1
ATOM 1338 C C . VAL A 1 180 ? -41.234 -1.891 74.973 1.00 97.44 180 VAL A C 1
ATOM 1340 O O . VAL A 1 180 ? -41.532 -2.510 75.995 1.00 97.44 180 VAL A O 1
ATOM 1343 N N . GLU A 1 181 ? -40.643 -0.694 75.019 1.00 97.19 181 GLU A N 1
ATOM 1344 C CA . GLU A 1 181 ? -40.358 0.014 76.277 1.00 97.19 181 GLU A CA 1
ATOM 1345 C C . GLU A 1 181 ? -41.645 0.333 77.053 1.00 97.19 181 GLU A C 1
ATOM 1347 O O . GLU A 1 181 ? -41.721 0.076 78.257 1.00 97.19 181 GLU A O 1
ATOM 1352 N N . VAL A 1 182 ? -42.692 0.804 76.366 1.00 97.00 182 VAL A N 1
ATOM 1353 C CA . VAL A 1 182 ? -44.009 1.052 76.979 1.00 97.00 182 VAL A CA 1
ATOM 1354 C C . VAL A 1 182 ? -44.632 -0.246 77.503 1.00 97.00 182 VAL A C 1
ATOM 1356 O O . VAL A 1 182 ? -45.136 -0.284 78.627 1.00 97.00 182 VAL A O 1
ATOM 1359 N N . ALA A 1 183 ? -44.585 -1.330 76.726 1.00 96.00 183 ALA A N 1
ATOM 1360 C CA . ALA A 1 183 ? -45.107 -2.627 77.153 1.00 96.00 183 ALA A CA 1
ATOM 1361 C C . ALA A 1 183 ? -44.362 -3.171 78.386 1.00 96.00 183 ALA A C 1
ATOM 1363 O O . ALA A 1 183 ? -44.992 -3.728 79.290 1.00 96.00 183 ALA A O 1
ATOM 1364 N N . ALA A 1 184 ? -43.042 -2.976 78.453 1.00 96.88 184 ALA A N 1
ATOM 1365 C CA . ALA A 1 184 ? -42.227 -3.356 79.603 1.00 96.88 184 ALA A CA 1
ATOM 1366 C C . ALA A 1 184 ? -42.582 -2.548 80.867 1.00 96.88 184 ALA A C 1
ATOM 1368 O O . ALA A 1 184 ? -42.675 -3.130 81.953 1.00 96.88 184 ALA A O 1
ATOM 1369 N N . ASP A 1 185 ? -42.844 -1.241 80.743 1.00 96.81 185 ASP A N 1
ATOM 1370 C CA . ASP A 1 185 ? -43.328 -0.409 81.857 1.00 96.81 185 ASP A CA 1
ATOM 1371 C C . ASP A 1 185 ? -44.696 -0.891 82.369 1.00 96.81 185 ASP A C 1
ATOM 1373 O O . ASP A 1 185 ? -44.880 -1.117 83.568 1.00 96.81 185 ASP A O 1
ATOM 1377 N N . ILE A 1 186 ? -45.641 -1.154 81.459 1.00 96.56 186 ILE A N 1
ATOM 1378 C CA . ILE A 1 186 ? -46.968 -1.683 81.810 1.00 96.56 186 ILE A CA 1
ATOM 1379 C C . ILE A 1 186 ? -46.845 -3.030 82.529 1.00 96.56 186 ILE A C 1
ATOM 1381 O O . ILE A 1 186 ? -47.484 -3.226 83.565 1.00 96.56 186 ILE A O 1
ATOM 1385 N N . ALA A 1 187 ? -46.020 -3.948 82.018 1.00 96.00 187 ALA A N 1
ATOM 1386 C CA . ALA A 1 187 ? -45.792 -5.248 82.645 1.00 96.00 187 ALA A CA 1
ATOM 1387 C C . ALA A 1 187 ? -45.194 -5.104 84.055 1.00 96.00 187 ALA A C 1
ATOM 1389 O O . ALA A 1 187 ? -45.631 -5.788 84.982 1.00 96.00 187 ALA A O 1
ATOM 1390 N N . THR A 1 188 ? -44.257 -4.169 84.242 1.00 96.88 188 THR A N 1
ATOM 1391 C CA . THR A 1 188 ? -43.652 -3.861 85.548 1.00 96.88 188 THR A CA 1
ATOM 1392 C C . THR A 1 188 ? -44.696 -3.334 86.533 1.00 96.88 188 THR A C 1
ATOM 1394 O O . THR A 1 188 ? -44.789 -3.809 87.667 1.00 96.88 188 THR A O 1
ATOM 1397 N N . ARG A 1 189 ? -45.549 -2.404 86.094 1.00 95.88 189 ARG A N 1
ATOM 1398 C CA . ARG A 1 189 ? -46.651 -1.866 86.905 1.00 95.88 189 ARG A CA 1
ATOM 1399 C C . ARG A 1 189 ? -47.688 -2.932 87.251 1.00 95.88 189 ARG A C 1
ATOM 1401 O O . ARG A 1 189 ? -48.134 -2.998 88.394 1.00 95.88 189 ARG A O 1
ATOM 1408 N N . ALA A 1 190 ? -48.046 -3.790 86.297 1.00 95.44 190 ALA A N 1
ATOM 1409 C CA . ALA A 1 190 ? -48.969 -4.900 86.519 1.00 95.44 190 ALA A CA 1
ATOM 1410 C C . ALA A 1 190 ? -48.411 -5.917 87.528 1.00 95.44 190 ALA A C 1
ATOM 1412 O O . ALA A 1 190 ? -49.147 -6.372 88.403 1.00 95.44 190 ALA A O 1
ATOM 1413 N N . ALA A 1 191 ? -47.112 -6.228 87.457 1.00 96.25 191 ALA A N 1
ATOM 1414 C CA . ALA A 1 191 ? -46.444 -7.090 88.428 1.00 96.25 191 ALA A CA 1
ATOM 1415 C C . ALA A 1 191 ? -46.455 -6.479 89.840 1.00 96.25 191 ALA A C 1
ATOM 1417 O O . ALA A 1 191 ? -46.761 -7.183 90.802 1.00 96.25 191 ALA A O 1
ATOM 1418 N N . SER A 1 192 ? -46.205 -5.168 89.962 1.00 95.81 192 SER A N 1
ATOM 1419 C CA . SER A 1 192 ? -46.327 -4.447 91.238 1.00 95.81 192 SER A CA 1
ATOM 1420 C C . SER A 1 192 ? -47.747 -4.539 91.802 1.00 95.81 192 SER A C 1
ATOM 1422 O O . SER A 1 192 ? -47.930 -4.931 92.951 1.00 95.81 192 SER A O 1
ATOM 1424 N N . GLN A 1 193 ? -48.761 -4.259 90.977 1.00 95.62 193 GLN A N 1
ATOM 1425 C CA . GLN A 1 193 ? -50.169 -4.314 91.380 1.00 95.62 193 GLN A CA 1
ATOM 1426 C C . GLN A 1 193 ? -50.605 -5.725 91.805 1.00 95.62 193 GLN A C 1
ATOM 1428 O O . GLN A 1 193 ? -51.388 -5.881 92.744 1.00 95.62 193 GLN A O 1
ATOM 1433 N N . ALA A 1 194 ? -50.112 -6.762 91.121 1.00 95.12 194 ALA A N 1
ATOM 1434 C CA . ALA A 1 194 ? -50.347 -8.149 91.508 1.00 95.12 194 ALA A CA 1
ATOM 1435 C C . ALA A 1 194 ? -49.694 -8.471 92.863 1.00 95.12 194 ALA A C 1
ATOM 1437 O O . ALA A 1 194 ? -50.312 -9.140 93.690 1.00 95.12 194 ALA A O 1
ATOM 1438 N N . GLY A 1 195 ? -48.487 -7.953 93.117 1.00 94.94 195 GLY A N 1
ATOM 1439 C CA . GLY A 1 195 ? -47.821 -8.037 94.420 1.00 94.94 195 GLY A CA 1
ATOM 1440 C C . GLY A 1 195 ? -48.651 -7.415 95.548 1.00 94.94 195 GLY A C 1
ATOM 1441 O O . GLY A 1 195 ? -48.858 -8.052 96.584 1.00 94.94 195 GLY A O 1
ATOM 1442 N N . ASP A 1 196 ? -49.211 -6.225 95.320 1.00 94.56 196 ASP A N 1
ATOM 1443 C CA . ASP A 1 196 ? -50.101 -5.561 96.281 1.00 94.56 196 ASP A CA 1
ATOM 1444 C C . ASP A 1 196 ? -51.375 -6.380 96.538 1.00 94.56 196 ASP A C 1
ATOM 1446 O O . ASP A 1 196 ? -51.784 -6.563 97.685 1.00 94.56 196 ASP A O 1
ATOM 1450 N N . ALA A 1 197 ? -51.985 -6.936 95.486 1.00 93.50 197 ALA A N 1
ATOM 1451 C CA . ALA A 1 197 ? -53.170 -7.783 95.613 1.00 93.50 197 ALA A CA 1
ATOM 1452 C C . ALA A 1 197 ? -52.896 -9.060 96.430 1.00 93.50 197 ALA A C 1
ATOM 1454 O O . ALA A 1 197 ? -53.725 -9.451 97.255 1.00 93.50 197 ALA A O 1
ATOM 1455 N N . VAL A 1 198 ? -51.726 -9.687 96.252 1.00 94.88 198 VAL A N 1
ATOM 1456 C CA . VAL A 1 198 ? -51.289 -10.831 97.071 1.00 94.88 198 VAL A CA 1
ATOM 1457 C C . VAL A 1 198 ? -51.144 -10.424 98.539 1.00 94.88 198 VAL A C 1
ATOM 1459 O O . VAL A 1 198 ? -51.626 -11.144 99.415 1.00 94.88 198 VAL A O 1
ATOM 1462 N N . SER A 1 199 ? -50.552 -9.258 98.816 1.00 93.88 199 SER A N 1
ATOM 1463 C CA . SER A 1 199 ? -50.426 -8.719 100.178 1.00 93.88 199 SER A CA 1
ATOM 1464 C C . SER A 1 199 ? -51.795 -8.510 100.841 1.00 93.88 199 SER A C 1
ATOM 1466 O O . SER A 1 199 ? -52.035 -8.987 101.952 1.00 93.88 199 SER A O 1
ATOM 1468 N N . VAL A 1 200 ? -52.743 -7.897 100.122 1.00 95.00 200 VAL A N 1
ATOM 1469 C CA . VAL A 1 200 ? -54.125 -7.703 100.596 1.00 95.00 200 VAL A CA 1
ATOM 1470 C C . VAL A 1 200 ? -54.827 -9.040 100.840 1.00 95.00 200 VAL A C 1
ATOM 1472 O O . VAL A 1 200 ? -55.476 -9.213 101.872 1.00 95.00 200 VAL A O 1
ATOM 1475 N N . SER A 1 201 ? -54.683 -10.010 99.933 1.00 93.19 201 SER A N 1
ATOM 1476 C CA . SER A 1 201 ? -55.270 -11.343 100.106 1.00 93.19 201 SER A CA 1
ATOM 1477 C C . SER A 1 201 ? -54.682 -12.079 101.315 1.00 93.19 201 SER A C 1
ATOM 1479 O O . SER A 1 201 ? -55.414 -12.793 102.003 1.00 93.19 201 SER A O 1
ATOM 1481 N N . SER A 1 202 ? -53.387 -11.901 101.598 1.00 92.75 202 SER A N 1
ATOM 1482 C CA . SER A 1 202 ? -52.744 -12.445 102.799 1.00 92.75 202 SER A CA 1
ATOM 1483 C C . SER A 1 202 ? -53.323 -11.816 104.066 1.00 92.75 202 SER A C 1
ATOM 1485 O O . SER A 1 202 ? -53.740 -12.541 104.968 1.00 92.75 202 SER A O 1
ATOM 1487 N N . ALA A 1 203 ? -53.437 -10.485 104.109 1.00 92.75 203 ALA A N 1
ATOM 1488 C CA . ALA A 1 203 ? -54.035 -9.775 105.239 1.00 92.75 203 ALA A CA 1
ATOM 1489 C C . ALA A 1 203 ? -55.498 -10.194 105.474 1.00 92.75 203 ALA A C 1
ATOM 1491 O O . ALA A 1 203 ? -55.908 -10.422 106.612 1.00 92.75 203 ALA A O 1
ATOM 1492 N N . LEU A 1 204 ? -56.283 -10.365 104.403 1.00 92.94 204 LEU A N 1
ATOM 1493 C CA . LEU A 1 204 ? -57.660 -10.851 104.491 1.00 92.94 204 LEU A CA 1
ATOM 1494 C C . LEU A 1 204 ? -57.733 -12.281 105.049 1.00 92.94 204 LEU A C 1
ATOM 1496 O O . LEU A 1 204 ? -58.586 -12.565 105.888 1.00 92.94 204 LEU A O 1
ATOM 1500 N N . SER A 1 205 ? -56.831 -13.169 104.619 1.00 93.00 205 SER A N 1
ATOM 1501 C CA . SER A 1 205 ? -56.709 -14.526 105.164 1.00 93.00 205 SER A CA 1
ATOM 1502 C C . SER A 1 205 ? -56.380 -14.503 106.662 1.00 93.00 205 SER A C 1
ATOM 1504 O O . SER A 1 205 ? -56.968 -15.257 107.438 1.00 93.00 205 SER A O 1
ATOM 1506 N N . ASP A 1 206 ? -55.478 -13.625 107.099 1.00 92.44 206 ASP A N 1
ATOM 1507 C CA . ASP A 1 206 ? -55.133 -13.495 108.518 1.00 92.44 206 ASP A CA 1
ATOM 1508 C C . ASP A 1 206 ? -56.295 -12.921 109.345 1.00 92.44 206 ASP A C 1
ATOM 1510 O O . ASP A 1 206 ? -56.583 -13.415 110.440 1.00 92.44 206 ASP A O 1
ATOM 1514 N N . HIS A 1 207 ? -57.047 -11.959 108.800 1.00 92.62 207 HIS A N 1
ATOM 1515 C CA . HIS A 1 207 ? -58.295 -11.492 109.407 1.00 92.62 207 HIS A CA 1
ATOM 1516 C C . HIS A 1 207 ? -59.349 -12.602 109.508 1.00 92.62 207 HIS A C 1
ATOM 1518 O O . HIS A 1 207 ? -59.985 -12.737 110.553 1.00 92.62 207 HIS A O 1
ATOM 1524 N N . ALA A 1 208 ? -59.512 -13.431 108.474 1.00 92.06 208 ALA A N 1
ATOM 1525 C CA . ALA A 1 208 ? -60.436 -14.564 108.503 1.00 92.06 208 ALA A CA 1
ATOM 1526 C C . ALA A 1 208 ? -60.065 -15.584 109.596 1.00 92.06 208 ALA A C 1
ATOM 1528 O O . ALA A 1 208 ? -60.943 -16.007 110.347 1.00 92.06 208 ALA A O 1
ATOM 1529 N N . LYS A 1 209 ? -58.771 -15.905 109.764 1.00 91.56 209 LYS A N 1
ATOM 1530 C CA . LYS A 1 209 ? -58.282 -16.748 110.876 1.00 91.56 209 LYS A CA 1
ATOM 1531 C C . LYS A 1 209 ? -58.579 -16.132 112.244 1.00 91.56 209 LYS A C 1
ATOM 1533 O O . LYS A 1 209 ? -58.957 -16.837 113.176 1.00 91.56 209 LYS A O 1
ATOM 1538 N N . SER A 1 210 ? -58.425 -14.814 112.378 1.00 91.31 210 SER A N 1
ATOM 1539 C CA . SER A 1 210 ? -58.770 -14.106 113.616 1.00 91.31 210 SER A CA 1
ATOM 1540 C C . SER A 1 210 ? -60.270 -14.201 113.924 1.00 91.31 210 SER A C 1
ATOM 1542 O O . SER A 1 210 ? -60.643 -14.495 115.059 1.00 91.31 210 SER A O 1
ATOM 1544 N N . ILE A 1 211 ? -61.134 -14.046 112.914 1.00 90.25 211 ILE A N 1
ATOM 1545 C CA . ILE A 1 211 ? -62.585 -14.242 113.054 1.00 90.25 211 ILE A CA 1
ATOM 1546 C C . ILE A 1 211 ? -62.906 -15.685 113.457 1.00 90.25 211 ILE A C 1
ATOM 1548 O O . ILE A 1 211 ? -63.725 -15.894 114.348 1.00 90.25 211 ILE A O 1
ATOM 1552 N N . GLU A 1 212 ? -62.260 -16.680 112.848 1.00 90.88 212 GLU A N 1
ATOM 1553 C CA . GLU A 1 212 ? -62.436 -18.090 113.210 1.00 90.88 212 GLU A CA 1
ATOM 1554 C C . GLU A 1 212 ? -62.050 -18.351 114.673 1.00 90.88 212 GLU A C 1
ATOM 1556 O O . GLU A 1 212 ? -62.796 -19.010 115.398 1.00 90.88 212 GLU A O 1
ATOM 1561 N N . SER A 1 213 ? -60.957 -17.744 115.147 1.00 91.06 213 SER A N 1
ATOM 1562 C CA . SER A 1 213 ? -60.569 -17.782 116.561 1.00 91.06 213 SER A CA 1
ATOM 1563 C C . SER A 1 213 ? -61.625 -17.151 117.476 1.00 91.06 213 SER A C 1
ATOM 1565 O O . SER A 1 213 ? -61.912 -17.702 118.539 1.00 91.06 213 SER A O 1
ATOM 1567 N N . ILE A 1 214 ? -62.220 -16.017 117.086 1.00 91.56 214 ILE A N 1
ATOM 1568 C CA . ILE A 1 214 ? -63.298 -15.364 117.848 1.00 91.56 214 ILE A CA 1
ATOM 1569 C C . ILE A 1 214 ? -64.556 -16.240 117.860 1.00 91.56 214 ILE A C 1
ATOM 1571 O O . ILE A 1 214 ? -65.174 -16.409 118.907 1.00 91.56 214 ILE A O 1
ATOM 1575 N N . LEU A 1 215 ? -64.935 -16.830 116.725 1.00 90.94 215 LEU A N 1
ATOM 1576 C CA . LEU A 1 215 ? -66.069 -17.754 116.641 1.00 90.94 215 LEU A CA 1
ATOM 1577 C C . LEU A 1 215 ? -65.846 -19.013 117.486 1.00 90.94 215 LEU A C 1
ATOM 1579 O O . LEU A 1 215 ? -66.799 -19.501 118.092 1.00 90.94 215 LEU A O 1
ATOM 1583 N N . GLY A 1 216 ? -64.608 -19.513 117.556 1.00 90.75 216 GLY A N 1
ATOM 1584 C CA . GLY A 1 216 ? -64.204 -20.568 118.485 1.00 90.75 216 GLY A CA 1
ATOM 1585 C C . GLY A 1 216 ? -64.478 -20.171 119.935 1.00 90.75 216 GLY A C 1
ATOM 1586 O O . GLY A 1 216 ? -65.231 -20.856 120.621 1.00 90.75 216 GLY A O 1
ATOM 1587 N N . LEU A 1 217 ? -63.994 -18.998 120.357 1.00 90.75 217 LEU A N 1
ATOM 1588 C CA . LEU A 1 217 ? -64.261 -18.458 121.694 1.00 90.75 217 LEU A CA 1
ATOM 1589 C C . LEU A 1 217 ? -65.765 -18.273 121.966 1.00 90.75 217 LEU A C 1
ATOM 1591 O O . LEU A 1 217 ? -66.236 -18.578 123.057 1.00 90.75 217 LEU A O 1
ATOM 1595 N N . ILE A 1 218 ? -66.541 -17.801 120.985 1.00 88.94 218 ILE A N 1
ATOM 1596 C CA . ILE A 1 218 ? -68.000 -17.664 121.113 1.00 88.94 218 ILE A CA 1
ATOM 1597 C C . ILE A 1 218 ? -68.659 -19.032 121.310 1.00 88.94 218 ILE A C 1
ATOM 1599 O O . ILE A 1 218 ? -69.556 -19.145 122.144 1.00 88.94 218 ILE A O 1
ATOM 1603 N N . ARG A 1 219 ? -68.232 -20.073 120.579 1.00 87.56 219 ARG A N 1
ATOM 1604 C CA . ARG A 1 219 ? -68.734 -21.444 120.787 1.00 87.56 219 ARG A CA 1
ATOM 1605 C C . ARG A 1 219 ? -68.394 -21.954 122.180 1.00 87.56 219 ARG A C 1
ATOM 1607 O O . ARG A 1 219 ? -69.262 -22.554 122.808 1.00 87.56 219 ARG A O 1
ATOM 1614 N N . ASP A 1 220 ? -67.196 -21.667 122.677 1.00 88.19 220 ASP A N 1
ATOM 1615 C CA . ASP A 1 220 ? -66.783 -22.051 124.027 1.00 88.19 220 ASP A CA 1
ATOM 1616 C C . ASP A 1 220 ? -67.619 -21.330 125.095 1.00 88.19 220 ASP A C 1
ATOM 1618 O O . ASP A 1 220 ? -68.140 -21.974 126.006 1.00 88.19 220 ASP A O 1
ATOM 1622 N N . ILE A 1 221 ? -67.842 -20.017 124.949 1.00 85.12 221 ILE A N 1
ATOM 1623 C CA . ILE A 1 221 ? -68.717 -19.230 125.835 1.00 85.12 221 ILE A CA 1
ATOM 1624 C C . ILE A 1 221 ? -70.157 -19.739 125.761 1.00 85.12 221 ILE A C 1
ATOM 1626 O O . ILE A 1 221 ? -70.800 -19.897 126.795 1.00 85.12 221 ILE A O 1
ATOM 1630 N N . ALA A 1 222 ? -70.685 -20.020 124.569 1.00 84.50 222 ALA A N 1
ATOM 1631 C CA . ALA A 1 222 ? -72.029 -20.568 124.402 1.00 84.50 222 ALA A CA 1
ATOM 1632 C C . ALA A 1 222 ? -72.152 -21.956 125.048 1.00 84.50 222 ALA A C 1
ATOM 1634 O O . ALA A 1 222 ? -73.151 -22.232 125.707 1.00 84.50 222 ALA A O 1
ATOM 1635 N N . GLY A 1 223 ? -71.120 -22.799 124.937 1.00 82.62 223 GLY A N 1
ATOM 1636 C CA . GLY A 1 223 ? -71.026 -24.076 125.642 1.00 82.62 223 GLY A CA 1
ATOM 1637 C C . GLY A 1 223 ? -71.017 -23.902 127.163 1.00 82.62 223 GLY A C 1
ATOM 1638 O O . GLY A 1 223 ? -71.796 -24.556 127.858 1.00 82.62 223 GLY A O 1
ATOM 1639 N N . GLN A 1 224 ? -70.210 -22.971 127.684 1.00 83.50 224 GLN A N 1
ATOM 1640 C CA . GLN A 1 224 ? -70.206 -22.597 129.104 1.00 83.50 224 GLN A CA 1
ATOM 1641 C C . GLN A 1 224 ? -71.560 -22.037 129.558 1.00 83.50 224 GLN A C 1
ATOM 1643 O O . GLN A 1 224 ? -72.034 -22.396 130.631 1.00 83.50 224 GLN A O 1
ATOM 1648 N N . THR A 1 225 ? -72.213 -21.209 128.740 1.00 85.00 225 THR A N 1
ATOM 1649 C CA . THR A 1 225 ? -73.529 -20.618 129.028 1.00 85.00 225 THR A CA 1
ATOM 1650 C C . THR A 1 225 ? -74.614 -21.688 129.037 1.00 85.00 225 THR A C 1
ATOM 1652 O O . THR A 1 225 ? -75.459 -21.685 129.923 1.00 85.00 225 THR A O 1
ATOM 1655 N N . ASN A 1 226 ? -74.567 -22.644 128.106 1.00 79.94 226 ASN A N 1
ATOM 1656 C CA . ASN A 1 226 ? -75.468 -23.792 128.077 1.00 79.94 226 ASN A CA 1
ATOM 1657 C C . ASN A 1 226 ? -75.275 -24.693 129.308 1.00 79.94 226 ASN A C 1
ATOM 1659 O O . ASN A 1 226 ? -76.254 -25.131 129.903 1.00 79.94 226 ASN A O 1
ATOM 1663 N N . LEU A 1 227 ? -74.030 -24.921 129.739 1.00 82.81 227 LEU A N 1
ATOM 1664 C CA . LEU A 1 227 ? -73.728 -25.630 130.988 1.00 82.81 227 LEU A CA 1
ATOM 1665 C C . LEU A 1 227 ? -74.219 -24.869 132.228 1.00 82.81 227 LEU A C 1
ATOM 1667 O O . LEU A 1 227 ? -74.798 -25.477 133.124 1.00 82.81 227 LEU A O 1
ATOM 1671 N N . LEU A 1 228 ? -74.034 -23.548 132.274 1.00 80.94 228 LEU A N 1
ATOM 1672 C CA . LEU A 1 228 ? -74.556 -22.676 133.333 1.00 80.94 228 LEU A CA 1
ATOM 1673 C C . LEU A 1 228 ? -76.086 -22.708 133.384 1.00 80.94 228 LEU A C 1
ATOM 1675 O O . LEU A 1 228 ? -76.654 -22.861 134.461 1.00 80.94 228 LEU A O 1
ATOM 1679 N N . ALA A 1 229 ? -76.747 -22.612 132.231 1.00 78.81 229 ALA A N 1
ATOM 1680 C CA . ALA A 1 229 ? -78.199 -22.679 132.113 1.00 78.81 229 ALA A CA 1
ATOM 1681 C C . ALA A 1 229 ? -78.738 -24.059 132.515 1.00 78.81 229 ALA A C 1
ATOM 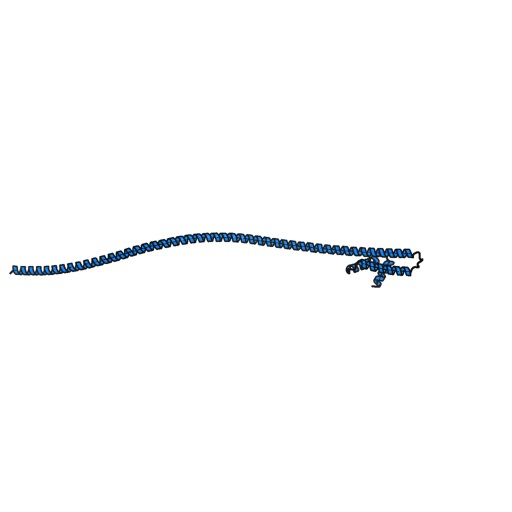1683 O O . ALA A 1 229 ? -79.738 -24.144 133.227 1.00 78.81 229 ALA A O 1
ATOM 1684 N N . LEU A 1 230 ? -78.056 -25.142 132.128 1.00 76.69 230 LEU A N 1
ATOM 1685 C CA . LEU A 1 230 ? -78.406 -26.496 132.549 1.00 76.69 230 LEU A CA 1
ATOM 1686 C C . LEU A 1 230 ? -78.262 -26.658 134.067 1.00 76.69 230 LEU A C 1
ATOM 1688 O O . LEU A 1 230 ? -79.195 -27.126 134.714 1.00 76.69 230 LEU A O 1
ATOM 1692 N N . ASN A 1 231 ? -77.145 -26.211 134.647 1.00 74.31 231 ASN A N 1
ATOM 1693 C CA . ASN A 1 231 ? -76.935 -26.232 136.097 1.00 74.31 231 ASN A CA 1
ATOM 1694 C C . ASN A 1 231 ? -77.982 -25.391 136.840 1.00 74.31 231 ASN A C 1
ATOM 1696 O O . ASN A 1 231 ? -78.493 -25.826 137.866 1.00 74.31 231 ASN A O 1
ATOM 1700 N N . ALA A 1 232 ? -78.357 -24.227 136.305 1.00 75.62 232 ALA A N 1
ATOM 1701 C CA . ALA A 1 232 ? -79.419 -23.400 136.872 1.00 75.62 232 ALA A CA 1
ATOM 1702 C C . ALA A 1 232 ? -80.800 -24.071 136.778 1.00 75.62 232 ALA A C 1
ATOM 1704 O O . ALA A 1 232 ? -81.598 -23.952 137.701 1.00 75.62 232 ALA A O 1
ATOM 1705 N N . THR A 1 233 ? -81.082 -24.809 135.699 1.00 73.44 233 THR A N 1
ATOM 1706 C CA . THR A 1 233 ? -82.338 -25.567 135.543 1.00 73.44 233 THR A CA 1
ATOM 1707 C C . THR A 1 233 ? -82.401 -26.748 136.515 1.00 73.44 233 THR A C 1
ATOM 1709 O O . THR A 1 233 ? -83.458 -27.017 137.079 1.00 73.44 233 THR A O 1
ATOM 1712 N N . ILE A 1 234 ? -81.271 -27.428 136.748 1.00 73.19 234 ILE A N 1
ATOM 1713 C CA . ILE A 1 234 ? -81.148 -28.478 137.770 1.00 73.19 234 ILE A CA 1
ATOM 1714 C C . ILE A 1 234 ? -81.379 -27.894 139.171 1.00 73.19 234 ILE A C 1
ATOM 1716 O O . ILE A 1 234 ? -82.136 -28.476 139.941 1.00 73.19 234 ILE A O 1
ATOM 1720 N N . GLU A 1 235 ? -80.781 -26.743 139.494 1.00 76.31 235 GLU A N 1
ATOM 1721 C CA . GLU A 1 235 ? -80.931 -26.114 140.815 1.00 76.31 235 GLU A CA 1
ATOM 1722 C C . GLU A 1 235 ? -82.337 -25.529 141.032 1.00 76.31 235 GLU A C 1
ATOM 1724 O O . GLU A 1 235 ? -82.855 -25.586 142.137 1.00 76.31 235 GLU A O 1
ATOM 1729 N N . ALA A 1 236 ? -83.002 -25.030 139.985 1.00 61.62 236 ALA A N 1
ATOM 1730 C CA . ALA A 1 236 ? -84.396 -24.583 140.065 1.00 61.62 236 ALA A CA 1
ATOM 1731 C C . ALA A 1 236 ? -85.405 -25.739 140.228 1.00 61.62 236 ALA A C 1
ATOM 1733 O O . ALA A 1 236 ? -86.537 -25.509 140.649 1.00 61.62 236 ALA A O 1
ATOM 1734 N N . ALA A 1 237 ? -85.017 -26.968 139.872 1.00 62.34 237 ALA A N 1
ATOM 1735 C CA . ALA A 1 237 ? -85.812 -28.180 140.075 1.00 62.34 237 ALA A CA 1
ATOM 1736 C C . ALA A 1 237 ? -85.548 -28.857 141.436 1.00 62.34 237 ALA A C 1
ATOM 1738 O O . ALA A 1 237 ? -86.144 -29.902 141.717 1.00 62.34 237 ALA A O 1
ATOM 1739 N N . ARG A 1 238 ? -84.652 -28.287 142.251 1.00 51.75 238 ARG A N 1
ATOM 1740 C CA . ARG A 1 238 ? -84.250 -28.772 143.573 1.00 51.75 238 ARG A CA 1
ATOM 1741 C C . ARG A 1 238 ? -84.925 -27.978 144.688 1.00 51.75 238 ARG A C 1
ATOM 1743 O O . ARG A 1 238 ? -85.239 -28.620 145.714 1.00 51.75 238 ARG A O 1
#

Foldseek 3Di:
DVVLVVVLVCCLPPVVVDCPNLVSLLVVLVVCVVVVNDLVVVLVVLVVVLVVVLVVLPVVDDPPPPCSVVVNVVSVVSSVVSSVSNVVSNVVVVVVVVVVVVVVVVVVVVVVVVVVVVVVVVVVVVVVVVVVVVVVVVVVVVVVVVVVVVVVVVVVVVVVVVVVVVVVVVVVVVVVVVVVVVVVVVVVVVVVVVVVVVVVVVVVVVVVVVVVVVVVVVVVVVVVVVVVVVVVVVVVVD

Organism: NCBI:txid1549858

Secondary structure (DSSP, 8-state):
-HHHHHHHHHHHHH-TTSHHHHHHHHHHHHHHHTTT--HHHHHHHHHHHHHHHHHHHHHHS-TT-TTHHHHHHHHHHHHHHHHHHHHHHHHHHHHHHHHHHHHHHHHHHHHHHHHHHHHHHHHHHHHHHHHHHHHHHHHHHHHHHHHH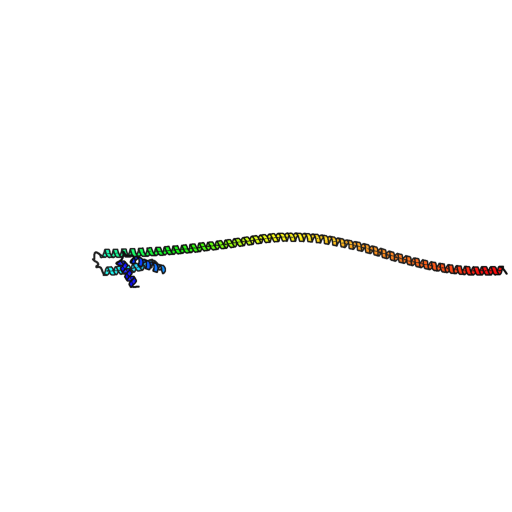HHHHHHHHHHHHHHHHHHHHHHHHHHHHHHHHHHHHHHHHHHHHHHHHHHHHHHHHHHHHHHHHHHHHHHHHHHHHHHHHHHHHHHHHT-

Nearest PDB structures (foldseek):
  3g6b-assembly1_B  TM=4.259E-01  e=2.529E+00  Thermotoga maritima
  3ja6-assembly1_H  TM=4.058E-01  e=4.963E+00  Escherichia coli

Sequence (238 aa):
MIELGASFLENRFLHTRERAWIEAIERSVASAYAKDIPPMALLSMISASDRAALNVLMAGVARDDERLPRLVDTLMRLSALEGEITVAIYAVYSAHSAQTARDRLALEFRDGIAATVEETTREGHSLRAQASGASSSARGMLGKTSEVAAAAEQSAVAMRDAASTAAGLIRAIEDARAEVEVAADIATRAASQAGDAVSVSSALSDHAKSIESI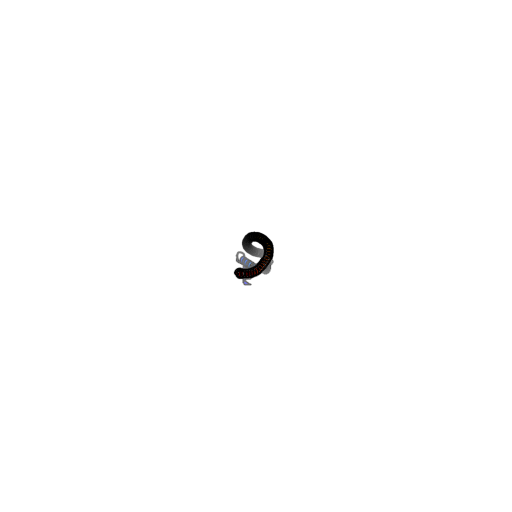LGLIRDIAGQTNLLALNATIEAAR